Protein AF-0000000066289784 (afdb_homodimer)

Foldseek 3Di:
DFKKKWKKKWKDKDAQADDFVRRVVVRCVVLCVLCVVLVNNQKDKDWDWDADPPPGDIDTQKDDDPRMMITIMMIIDMDGDAPDQVRSNVVVCVSSCVSVVPIDMDTDDMGTD/DFKKKWKKKWKDKDAQADDFVRRVVVRCVVLCVLCVVLVNNQKDKDWDWDADPPPGDIDTQKDDDPRMMITIMMIIDMDGDAPDQVRSNVVVCVSSCVSVPPIDMDTDDMGTD

Organism: Methanococcus maripaludis (strain C6 / ATCC BAA-1332) (NCBI:txid444158)

pLDDT: mean 98.26, std 1.35, range [87.12, 99.0]

Solvent-accessible surface area (backbone atoms only — not comparable to full-atom values): 11928 Å² total; per-residue (Å²): 106,44,33,30,42,35,32,31,32,32,31,41,78,37,70,81,33,87,46,66,69,51,32,51,51,52,46,52,53,53,50,48,52,34,27,43,78,59,72,41,72,77,48,44,80,41,77,29,69,36,63,41,91,84,80,63,49,77,40,71,28,59,50,73,30,51,37,30,24,43,34,26,31,32,40,32,42,77,37,72,69,21,78,39,73,68,49,36,49,50,55,50,50,51,58,52,40,65,38,48,66,88,44,42,70,29,84,72,47,75,41,82,100,106,43,33,31,41,37,32,33,32,32,33,42,78,37,69,82,33,87,47,64,69,52,34,52,51,51,46,52,52,53,51,50,50,34,26,42,78,58,71,39,72,77,48,45,80,43,79,29,68,38,64,40,90,83,81,63,50,76,41,73,28,59,50,73,29,50,36,29,26,41,35,27,31,32,40,33,43,78,37,73,69,21,80,39,73,68,50,34,47,50,52,50,50,51,58,51,45,68,34,41,66,94,44,43,70,29,84,72,47,74,41,83,99

Structure (mmCIF, N/CA/C/O backbone):
data_AF-0000000066289784-model_v1
#
loop_
_entity.id
_entity.type
_entity.pdbx_description
1 polymer 'UPF0212 protein MmarC6_1165'
#
loop_
_atom_site.group_PDB
_atom_site.id
_atom_site.type_symbol
_atom_site.label_atom_id
_atom_site.label_alt_id
_atom_site.label_comp_id
_atom_site.label_asym_id
_atom_site.label_entity_id
_atom_site.label_seq_id
_atom_site.pdbx_PDB_ins_code
_atom_site.Cartn_x
_atom_site.Cartn_y
_atom_site.Cartn_z
_atom_site.occupancy
_atom_site.B_iso_or_equiv
_atom_site.auth_seq_id
_atom_site.auth_comp_id
_atom_site.auth_asym_id
_atom_site.auth_atom_id
_atom_site.pdbx_PDB_model_num
ATOM 1 N N . MET A 1 1 ? -4.164 35.594 15.172 1 91.88 1 MET A N 1
ATOM 2 C CA . MET A 1 1 ? -3.281 34.969 14.211 1 91.88 1 MET A CA 1
ATOM 3 C C . MET A 1 1 ? -2.078 34.312 14.906 1 91.88 1 MET A C 1
ATOM 5 O O . MET A 1 1 ? -1.542 34.906 15.859 1 91.88 1 MET A O 1
ATOM 9 N N . GLY A 1 2 ? -1.883 32.969 14.664 1 96.38 2 GLY A N 1
ATOM 10 C CA . GLY A 1 2 ? -0.774 32.281 15.312 1 96.38 2 GLY A CA 1
ATOM 11 C C . GLY A 1 2 ? 0.074 31.484 14.344 1 96.38 2 GLY A C 1
ATOM 12 O O . GLY A 1 2 ? -0.186 31.484 13.133 1 96.38 2 GLY A O 1
ATOM 13 N N . ASN A 1 3 ? 1.279 31.016 14.867 1 98.5 3 ASN A N 1
ATOM 14 C CA . ASN A 1 3 ? 2.18 30.125 14.133 1 98.5 3 ASN A CA 1
ATOM 15 C C . ASN A 1 3 ? 2.006 28.672 14.555 1 98.5 3 ASN A C 1
ATOM 17 O O . ASN A 1 3 ? 1.811 28.391 15.742 1 98.5 3 ASN A O 1
ATOM 21 N N . TYR A 1 4 ? 2.072 27.859 13.586 1 98.81 4 TYR A N 1
ATOM 22 C CA . TYR A 1 4 ? 1.797 26.453 13.852 1 98.81 4 TYR A CA 1
ATOM 23 C C . TYR A 1 4 ? 2.814 25.547 13.148 1 98.81 4 TYR A C 1
ATOM 25 O O . TYR A 1 4 ? 3.391 25.938 12.133 1 98.81 4 TYR A O 1
ATOM 33 N N . HIS A 1 5 ? 3.141 24.438 13.766 1 98.88 5 HIS A N 1
ATOM 34 C CA . HIS A 1 5 ? 3.787 23.297 13.109 1 98.88 5 HIS A CA 1
ATOM 35 C C . HIS A 1 5 ? 2.766 22.25 12.688 1 98.88 5 HIS A C 1
ATOM 37 O O . HIS A 1 5 ? 2.016 21.75 13.523 1 98.88 5 HIS A O 1
ATOM 43 N N . VAL A 1 6 ? 2.719 22.031 11.336 1 98.88 6 VAL A N 1
ATOM 44 C CA . VAL A 1 6 ? 1.714 21.109 10.797 1 98.88 6 VAL A CA 1
ATOM 45 C C . VAL A 1 6 ? 2.395 19.875 10.219 1 98.88 6 VAL A C 1
ATOM 47 O O . VAL A 1 6 ? 3.402 19.984 9.516 1 98.88 6 VAL A O 1
ATOM 50 N N . THR A 1 7 ? 1.896 18.719 10.594 1 98.94 7 THR A N 1
ATOM 51 C CA . THR A 1 7 ? 2.354 17.453 10.023 1 98.94 7 THR A CA 1
ATOM 52 C C . THR A 1 7 ? 1.221 16.766 9.281 1 98.94 7 THR A C 1
ATOM 54 O O . THR A 1 7 ? 0.125 16.594 9.82 1 98.94 7 THR A O 1
ATOM 57 N N . LEU A 1 8 ? 1.454 16.438 7.969 1 98.88 8 LEU A N 1
ATOM 58 C CA . LEU A 1 8 ? 0.556 15.656 7.125 1 98.88 8 LEU A CA 1
ATOM 59 C C . LEU A 1 8 ? 1.172 14.305 6.785 1 98.88 8 LEU A C 1
ATOM 61 O O . LEU A 1 8 ? 2.393 14.141 6.844 1 98.88 8 LEU A O 1
ATOM 65 N N . GLN A 1 9 ? 0.349 13.375 6.539 1 98.94 9 GLN A N 1
ATOM 66 C CA . GLN A 1 9 ? 0.807 12.094 6.016 1 98.94 9 GLN A CA 1
ATOM 67 C C . GLN A 1 9 ? 0.377 11.906 4.562 1 98.94 9 GLN A C 1
ATOM 69 O O . GLN A 1 9 ? -0.769 12.188 4.207 1 98.94 9 GLN A O 1
ATOM 74 N N . ALA A 1 10 ? 1.328 11.484 3.742 1 98.88 10 ALA A N 1
ATOM 75 C CA . ALA A 1 10 ? 1.082 11.156 2.34 1 98.88 10 ALA A CA 1
ATOM 76 C C . ALA A 1 10 ? 1.215 9.656 2.092 1 98.88 10 ALA A C 1
ATOM 78 O O . ALA A 1 10 ? 2.023 8.984 2.736 1 98.88 10 ALA A O 1
ATOM 79 N N . SER A 1 11 ? 0.461 9.164 1.216 1 98.88 11 SER A N 1
ATOM 80 C CA . SER A 1 11 ? 0.604 7.789 0.748 1 98.88 11 SER A CA 1
ATOM 81 C C . SER A 1 11 ? 1.267 7.738 -0.625 1 98.88 11 SER A C 1
ATOM 83 O O . SER A 1 11 ? 0.664 8.133 -1.626 1 98.88 11 SER A O 1
ATOM 85 N N . TYR A 1 12 ? 2.457 7.254 -0.738 1 98.88 12 TYR A N 1
ATOM 86 C CA . TYR A 1 12 ? 3.166 7.152 -2.01 1 98.88 12 TYR A CA 1
ATOM 87 C C . TYR A 1 12 ? 3.209 5.707 -2.498 1 98.88 12 TYR A C 1
ATOM 89 O O . TYR A 1 12 ? 3.592 4.805 -1.751 1 98.88 12 TYR A O 1
ATOM 97 N N . ILE A 1 13 ? 2.766 5.461 -3.727 1 98.88 1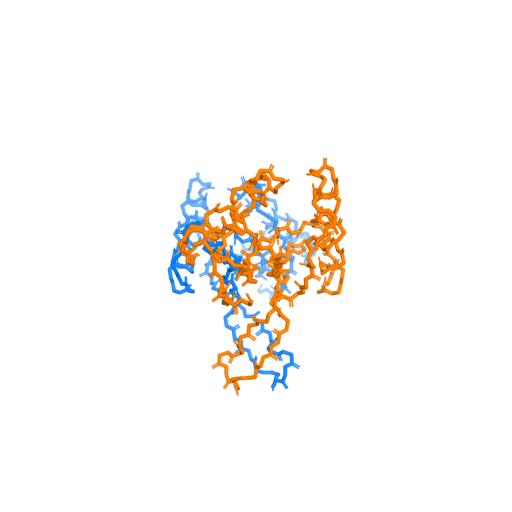3 ILE A N 1
ATOM 98 C CA . ILE A 1 13 ? 2.844 4.145 -4.352 1 98.88 13 ILE A CA 1
ATOM 99 C C . ILE A 1 13 ? 4.113 4.047 -5.191 1 98.88 13 ILE A C 1
ATOM 101 O O . ILE A 1 13 ? 4.293 4.809 -6.148 1 98.88 13 ILE A O 1
ATOM 1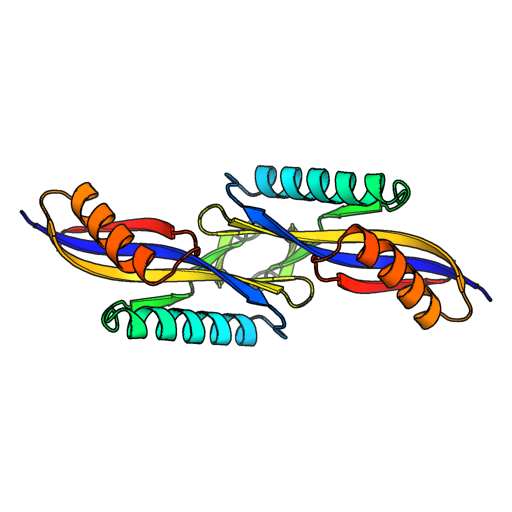05 N N . ALA A 1 14 ? 4.98 3.205 -4.797 1 98.75 14 ALA A N 1
ATOM 106 C CA . ALA A 1 14 ? 6.199 2.943 -5.555 1 98.75 14 ALA A CA 1
ATOM 107 C C . ALA A 1 14 ? 6.09 1.638 -6.336 1 98.75 14 ALA A C 1
ATOM 109 O O . ALA A 1 14 ? 5.812 0.583 -5.758 1 98.75 14 ALA A O 1
ATOM 110 N N . LYS A 1 15 ? 6.371 1.666 -7.648 1 98.31 15 LYS A N 1
ATOM 111 C CA . LYS A 1 15 ? 6.316 0.479 -8.5 1 98.31 15 LYS A CA 1
ATOM 112 C C . LYS A 1 15 ? 7.715 -0.027 -8.828 1 98.31 15 LYS A C 1
ATOM 114 O O . LYS A 1 15 ? 8.68 0.74 -8.805 1 98.31 15 LYS A O 1
ATOM 119 N N . ASN A 1 16 ? 7.738 -1.228 -9.102 1 98 16 ASN A N 1
ATOM 120 C CA . ASN A 1 16 ? 8.953 -1.901 -9.539 1 98 16 ASN A CA 1
ATOM 121 C C . ASN A 1 16 ? 10.078 -1.756 -8.516 1 98 16 ASN A C 1
ATOM 123 O O . ASN A 1 16 ? 11.219 -1.44 -8.875 1 98 16 ASN A O 1
ATOM 127 N N . VAL A 1 17 ? 9.75 -1.939 -7.316 1 98.81 17 VAL A N 1
ATOM 128 C CA . VAL A 1 17 ? 10.758 -1.863 -6.262 1 98.81 17 VAL A CA 1
ATOM 129 C C . VAL A 1 17 ? 11.164 -3.271 -5.828 1 98.81 17 VAL A C 1
ATOM 131 O O . VAL A 1 17 ? 10.375 -4.215 -5.953 1 98.81 17 VAL A O 1
ATOM 134 N N . GLU A 1 18 ? 12.273 -3.393 -5.254 1 97.69 18 GLU A N 1
ATOM 135 C CA . GLU A 1 18 ? 12.82 -4.703 -4.91 1 97.69 18 GLU A CA 1
ATOM 136 C C . GLU A 1 18 ? 12.469 -5.086 -3.475 1 97.69 18 GLU A C 1
ATOM 138 O O . GLU A 1 18 ? 12.195 -6.254 -3.189 1 97.69 18 GLU A O 1
ATOM 143 N N . ASP A 1 19 ? 12.578 -4.105 -2.525 1 98.12 19 ASP A N 1
ATOM 144 C CA . ASP A 1 19 ? 12.336 -4.344 -1.107 1 98.12 19 ASP A CA 1
ATOM 145 C C . ASP A 1 19 ? 11.953 -3.051 -0.392 1 98.12 19 ASP A C 1
ATOM 147 O O . ASP A 1 19 ? 11.789 -2.008 -1.028 1 98.12 19 ASP A O 1
ATOM 151 N N . VAL A 1 20 ? 11.852 -3.15 0.852 1 98.56 20 VAL A N 1
ATOM 152 C CA . VAL A 1 20 ? 11.375 -2.047 1.679 1 98.56 20 VAL A CA 1
ATOM 153 C C . VAL A 1 20 ? 12.336 -0.869 1.574 1 98.56 20 VAL A C 1
ATOM 155 O O . VAL A 1 20 ? 11.914 0.278 1.418 1 98.56 20 VAL A O 1
ATOM 158 N N . GLU A 1 21 ? 13.625 -1.108 1.732 1 98.5 21 GLU A N 1
ATOM 159 C CA . GLU A 1 21 ? 14.625 -0.045 1.672 1 98.5 21 GLU A CA 1
ATOM 160 C C . GLU A 1 21 ? 14.578 0.683 0.332 1 98.5 21 GLU A C 1
ATOM 162 O O . GLU A 1 21 ? 14.625 1.913 0.285 1 98.5 21 GLU A O 1
ATOM 167 N N . ASP A 1 22 ? 14.484 -0.137 -0.74 1 98.88 22 ASP A N 1
ATOM 168 C CA . ASP A 1 22 ? 14.352 0.426 -2.08 1 98.88 22 ASP A CA 1
ATOM 169 C C . ASP A 1 22 ? 13.102 1.285 -2.193 1 98.88 22 ASP A C 1
ATOM 171 O O . ASP A 1 22 ? 13.148 2.406 -2.701 1 98.88 22 ASP A O 1
ATOM 175 N N . ALA A 1 23 ? 11.984 0.822 -1.714 1 98.94 23 ALA A N 1
ATOM 176 C CA . ALA A 1 23 ? 10.703 1.521 -1.767 1 98.94 23 ALA A CA 1
ATOM 177 C C . ALA A 1 23 ? 10.773 2.852 -1.021 1 98.94 23 ALA A C 1
ATOM 179 O O . ALA A 1 23 ? 10.312 3.877 -1.525 1 98.94 23 ALA A O 1
ATOM 180 N N . ILE A 1 24 ? 11.391 2.824 0.154 1 98.94 24 ILE A N 1
ATOM 181 C CA . ILE A 1 24 ? 11.523 4.031 0.962 1 98.94 24 ILE A CA 1
ATOM 182 C C . ILE A 1 24 ? 12.406 5.047 0.235 1 98.94 24 ILE A C 1
ATOM 184 O O . ILE A 1 24 ? 12.07 6.23 0.165 1 98.94 24 ILE A O 1
ATOM 188 N N . GLY A 1 25 ? 13.508 4.559 -0.299 1 98.88 25 GLY A N 1
ATOM 189 C CA . GLY A 1 25 ? 14.391 5.434 -1.061 1 98.88 25 GLY A CA 1
ATOM 190 C C . GLY A 1 25 ? 13.688 6.109 -2.227 1 98.88 25 GLY A C 1
ATOM 191 O O . GLY A 1 25 ? 13.828 7.316 -2.422 1 98.88 25 GLY A O 1
ATOM 192 N N . VAL A 1 26 ? 12.938 5.344 -2.971 1 98.94 26 VAL A N 1
ATOM 193 C CA . VAL A 1 26 ? 12.211 5.855 -4.129 1 98.94 26 VAL A CA 1
ATOM 194 C C . VAL A 1 26 ? 11.18 6.887 -3.68 1 98.94 26 VAL A C 1
ATOM 196 O O . VAL A 1 26 ? 11.07 7.961 -4.273 1 98.94 26 VAL A O 1
ATOM 199 N N . ALA A 1 27 ? 10.461 6.57 -2.617 1 98.88 27 ALA A N 1
ATOM 200 C CA . ALA A 1 27 ? 9.406 7.457 -2.131 1 98.88 27 ALA A CA 1
ATOM 201 C C . ALA A 1 27 ? 9.977 8.805 -1.699 1 98.88 27 ALA A C 1
ATOM 203 O O . ALA A 1 27 ? 9.484 9.859 -2.119 1 98.88 27 ALA A O 1
ATOM 204 N N . ILE A 1 28 ? 11.023 8.758 -0.931 1 98.88 28 ILE A N 1
ATOM 205 C CA . ILE A 1 28 ? 11.633 9.977 -0.42 1 98.88 28 ILE A CA 1
ATOM 206 C C . ILE A 1 28 ? 12.18 10.805 -1.579 1 98.88 28 ILE A C 1
ATOM 208 O O . ILE A 1 28 ? 11.977 12.023 -1.639 1 98.88 28 ILE A O 1
ATOM 212 N N . SER A 1 29 ? 12.852 10.125 -2.449 1 98.81 29 SER A N 1
ATOM 213 C CA . SER A 1 29 ? 13.453 10.812 -3.588 1 98.81 29 SER A CA 1
ATOM 214 C C . SER A 1 29 ? 12.383 11.477 -4.453 1 98.81 29 SER A C 1
ATOM 216 O O . SER A 1 29 ? 12.523 12.648 -4.816 1 98.81 29 SER A O 1
ATOM 218 N N . GLN A 1 30 ? 11.312 10.789 -4.793 1 98.75 30 GLN A N 1
ATOM 219 C CA . GLN A 1 30 ? 10.273 11.297 -5.684 1 98.75 30 GLN A CA 1
ATOM 220 C C . GLN A 1 30 ? 9.469 12.406 -5.008 1 98.75 30 GLN A C 1
ATOM 222 O O . GLN A 1 30 ? 9.172 13.43 -5.625 1 98.75 30 GLN A O 1
ATOM 227 N N . ILE A 1 31 ? 9.133 12.219 -3.744 1 98.88 31 ILE A N 1
ATOM 228 C CA . ILE A 1 31 ? 8.414 13.242 -3.002 1 98.88 31 ILE A CA 1
ATOM 229 C C . ILE A 1 31 ? 9.266 14.5 -2.898 1 98.88 31 ILE A C 1
ATOM 231 O O . ILE A 1 31 ? 8.773 15.617 -3.1 1 98.88 31 ILE A O 1
ATOM 235 N N . GLY A 1 32 ? 10.508 14.289 -2.508 1 98.69 32 GLY A N 1
ATOM 236 C CA . GLY A 1 32 ? 11.43 15.414 -2.438 1 98.69 32 GLY A CA 1
ATOM 237 C C . GLY A 1 32 ? 11.516 16.203 -3.732 1 98.69 32 GLY A C 1
ATOM 238 O O . GLY A 1 32 ? 11.5 17.438 -3.721 1 98.69 32 GLY A O 1
ATOM 239 N N . LYS A 1 33 ? 11.641 15.523 -4.836 1 98.56 33 LYS A N 1
ATOM 240 C CA . LYS A 1 33 ? 11.695 16.156 -6.152 1 98.56 33 LYS A CA 1
ATOM 241 C C . LYS A 1 33 ? 10.445 16.984 -6.418 1 98.56 33 LYS A C 1
ATOM 243 O O . LYS A 1 33 ? 10.539 18.109 -6.902 1 98.56 33 LYS A O 1
ATOM 248 N N . LEU A 1 34 ? 9.281 16.453 -6.141 1 98.5 34 LEU A N 1
ATOM 249 C CA . LEU A 1 34 ? 8.016 17.125 -6.375 1 98.5 34 LEU A CA 1
ATOM 250 C C . LEU A 1 34 ? 7.902 18.375 -5.508 1 98.5 34 LEU A C 1
ATOM 252 O O . LEU A 1 34 ? 7.469 19.438 -5.984 1 98.5 34 LEU A O 1
ATOM 256 N N . LEU A 1 35 ? 8.32 18.203 -4.246 1 98.75 35 LEU A N 1
ATOM 257 C CA . LEU A 1 35 ? 8.273 19.359 -3.348 1 98.75 35 LEU A CA 1
ATOM 258 C C . LEU A 1 35 ? 9.234 20.453 -3.811 1 98.75 35 LEU A C 1
ATOM 260 O O . LEU A 1 35 ? 8.891 21.625 -3.801 1 98.75 35 LEU A O 1
ATOM 264 N N . ASN A 1 36 ? 10.359 20.047 -4.23 1 98.38 36 ASN A N 1
ATOM 265 C CA . ASN A 1 36 ? 11.352 21 -4.723 1 98.38 36 ASN A CA 1
ATOM 266 C C . ASN A 1 36 ? 10.852 21.75 -5.957 1 98.38 36 ASN A C 1
ATOM 268 O O . ASN A 1 36 ? 11.023 22.969 -6.066 1 98.38 36 ASN A O 1
ATOM 272 N N . LYS A 1 37 ? 10.297 21.125 -6.914 1 97.94 37 LYS A N 1
ATOM 273 C CA . LYS A 1 37 ? 9.727 21.75 -8.109 1 97.94 37 LYS A CA 1
ATOM 274 C C . LYS A 1 37 ? 8.664 22.781 -7.746 1 97.94 37 LYS A C 1
ATOM 276 O O . LYS A 1 37 ? 8.484 23.766 -8.461 1 97.94 37 LYS A O 1
ATOM 281 N N . GLY A 1 38 ? 8.023 22.469 -6.582 1 97.81 38 GLY A N 1
ATOM 282 C CA . GLY A 1 38 ? 6.992 23.391 -6.121 1 97.81 38 GLY A CA 1
ATOM 283 C C . GLY A 1 38 ? 7.516 24.453 -5.172 1 97.81 38 GLY A C 1
ATOM 284 O O . GLY A 1 38 ? 6.738 25.109 -4.48 1 97.81 38 GLY A O 1
ATOM 285 N N . SER A 1 39 ? 8.812 24.516 -5.008 1 97.75 39 SER A N 1
ATOM 286 C CA . SER A 1 39 ? 9.484 25.469 -4.145 1 97.75 39 SER A CA 1
ATOM 287 C C . SER A 1 39 ? 9.133 25.25 -2.68 1 97.75 39 SER A C 1
ATOM 289 O O . SER A 1 39 ? 8.961 26.203 -1.922 1 97.75 39 SER A O 1
ATOM 291 N N . LEU A 1 40 ? 8.984 24.016 -2.309 1 98.5 40 LEU A N 1
ATOM 292 C CA . LEU A 1 40 ? 8.664 23.609 -0.943 1 98.5 40 LEU A CA 1
ATOM 293 C C . LEU A 1 40 ? 9.812 22.812 -0.335 1 98.5 40 LEU A C 1
ATOM 295 O O . LEU A 1 40 ? 9.578 21.781 0.31 1 98.5 40 LEU A O 1
ATOM 299 N N . ASP A 1 41 ? 11.008 23.234 -0.588 1 97 41 ASP A N 1
ATOM 300 C CA . ASP A 1 41 ? 12.203 22.531 -0.123 1 97 41 ASP A CA 1
ATOM 301 C C . ASP A 1 41 ? 12.328 22.609 1.396 1 97 41 ASP A C 1
ATOM 303 O O . ASP A 1 41 ? 13.109 21.875 1.998 1 97 41 ASP A O 1
ATOM 307 N N . TYR A 1 42 ? 11.477 23.406 2.018 1 98.31 42 TYR A N 1
ATOM 308 C CA . TYR A 1 42 ? 11.531 23.594 3.463 1 98.31 42 TYR A CA 1
ATOM 309 C C . TYR A 1 42 ? 10.664 22.562 4.18 1 98.31 42 TYR A C 1
ATOM 311 O O . TYR A 1 42 ? 10.695 22.469 5.406 1 98.31 42 TYR A O 1
ATOM 319 N N . VAL A 1 43 ? 9.891 21.844 3.506 1 98.88 43 VAL A N 1
ATOM 320 C CA . VAL A 1 43 ? 9.07 20.797 4.102 1 98.88 43 VAL A CA 1
ATOM 321 C C . VAL A 1 43 ? 9.945 19.625 4.531 1 98.88 43 VAL A C 1
ATOM 323 O O . VAL A 1 43 ? 10.758 19.125 3.746 1 98.88 43 VAL A O 1
ATOM 326 N N . ASP A 1 44 ? 9.828 19.203 5.773 1 98.81 44 ASP A N 1
ATOM 327 C CA . ASP A 1 44 ? 10.555 18.031 6.27 1 98.81 44 ASP A CA 1
ATOM 328 C C . ASP A 1 44 ? 9.891 16.734 5.809 1 98.81 44 ASP A C 1
ATOM 330 O O . ASP A 1 44 ? 8.656 16.625 5.828 1 98.81 44 ASP A O 1
ATOM 334 N N . ILE A 1 45 ? 10.711 15.82 5.41 1 98.94 45 ILE A N 1
ATOM 335 C CA . ILE A 1 45 ? 10.227 14.539 4.895 1 98.94 45 ILE A CA 1
ATOM 336 C C . ILE A 1 45 ? 10.719 13.406 5.793 1 98.94 45 ILE A C 1
ATOM 338 O O . ILE A 1 45 ? 11.922 13.25 6.008 1 98.94 45 ILE A O 1
ATOM 342 N N . ASP A 1 46 ? 9.828 12.641 6.309 1 98.81 46 ASP A N 1
ATOM 343 C CA . ASP A 1 46 ? 10.172 11.469 7.109 1 98.81 46 ASP A CA 1
ATOM 344 C C . ASP A 1 46 ? 9.297 10.273 6.742 1 98.81 46 ASP A C 1
ATOM 346 O O . ASP A 1 46 ? 8.203 10.445 6.199 1 98.81 46 ASP A O 1
ATOM 350 N N . VAL A 1 47 ? 9.797 9.125 7.016 1 98.88 47 VAL A N 1
ATOM 351 C CA . VAL A 1 47 ? 8.977 7.934 6.879 1 98.88 47 VAL A CA 1
ATOM 352 C C . VAL A 1 47 ? 8.078 7.777 8.109 1 98.88 47 VAL A C 1
ATOM 354 O O . VAL A 1 47 ? 8.547 7.895 9.242 1 98.88 47 VAL A O 1
ATOM 357 N N . GLY A 1 48 ? 6.762 7.598 7.844 1 98.81 48 GLY A N 1
ATOM 358 C CA . GLY A 1 48 ? 5.852 7.375 8.961 1 98.81 48 GLY A CA 1
ATOM 359 C C . GLY A 1 48 ? 6.031 6.02 9.617 1 98.81 48 GLY A C 1
ATOM 360 O O . GLY A 1 48 ? 6.785 5.18 9.117 1 98.81 48 GLY A O 1
ATOM 361 N N . LEU A 1 49 ? 5.324 5.887 10.68 1 98.62 49 LEU A N 1
ATOM 362 C CA . LEU A 1 49 ? 5.289 4.617 11.391 1 98.62 49 LEU A CA 1
ATOM 363 C C . LEU A 1 49 ? 3.873 4.051 11.43 1 98.62 49 LEU A C 1
ATOM 365 O O . LEU A 1 49 ? 2.9 4.789 11.25 1 98.62 49 LEU A O 1
ATOM 369 N N . THR A 1 50 ? 3.781 2.824 11.5 1 98.12 50 THR A N 1
ATOM 370 C CA . THR A 1 50 ? 2.545 2.111 11.805 1 98.12 50 THR A CA 1
ATOM 371 C C . THR A 1 50 ? 2.764 1.093 12.922 1 98.12 50 THR A C 1
ATOM 373 O O . THR A 1 50 ? 3.902 0.83 13.312 1 98.12 50 THR A O 1
ATOM 376 N N . ILE A 1 51 ? 1.675 0.655 13.43 1 98.12 51 ILE A N 1
ATOM 377 C CA . ILE A 1 51 ? 1.769 -0.24 14.578 1 98.12 51 ILE A CA 1
ATOM 378 C C . ILE A 1 51 ? 1.462 -1.671 14.148 1 98.12 51 ILE A C 1
ATOM 380 O O . ILE A 1 51 ? 0.495 -1.912 13.422 1 98.12 51 ILE A O 1
ATOM 384 N N . CYS A 1 52 ? 2.271 -2.602 14.547 1 98.5 52 CYS A N 1
ATOM 385 C CA . CYS A 1 52 ? 1.968 -4.012 14.32 1 98.5 52 CYS A CA 1
ATOM 386 C C . CYS A 1 52 ? 0.719 -4.43 15.086 1 98.5 52 CYS A C 1
ATOM 388 O O . CYS A 1 52 ? 0.648 -4.254 16.312 1 98.5 52 CYS A O 1
ATOM 390 N N . PRO A 1 53 ? -0.159 -5.051 14.445 1 97.12 53 PRO A N 1
ATOM 391 C CA . PRO A 1 53 ? -1.392 -5.414 15.148 1 97.12 53 PRO A CA 1
ATOM 392 C C . PRO A 1 53 ? -1.197 -6.578 16.125 1 97.12 53 PRO A C 1
ATOM 394 O O . PRO A 1 53 ? -2.076 -6.855 16.938 1 97.12 53 PRO A O 1
ATOM 397 N N . LYS A 1 54 ? -0.062 -7.266 16.047 1 97.62 54 LYS A N 1
ATOM 398 C CA . LYS A 1 54 ? 0.195 -8.414 16.906 1 97.62 54 LYS A CA 1
ATOM 399 C C . LYS A 1 54 ? 0.94 -8.008 18.172 1 97.62 54 LYS A C 1
ATOM 401 O O . LYS A 1 54 ? 0.541 -8.367 19.281 1 97.62 54 LYS A O 1
ATOM 406 N N . CYS A 1 55 ? 1.958 -7.227 18.062 1 98.31 55 CYS A N 1
ATOM 407 C CA . CYS A 1 55 ? 2.814 -6.973 19.219 1 98.31 55 CYS A CA 1
ATOM 408 C C . CYS A 1 55 ? 2.67 -5.535 19.688 1 98.31 55 CYS A C 1
ATOM 410 O O . CYS A 1 55 ? 3.152 -5.18 20.766 1 98.31 55 CYS A O 1
ATOM 412 N N . GLY A 1 56 ? 2.074 -4.676 18.844 1 98.19 56 GLY A N 1
ATOM 413 C CA . GLY A 1 56 ? 1.814 -3.305 19.25 1 98.19 56 GLY A CA 1
ATOM 414 C C . GLY A 1 56 ? 3.008 -2.389 19.062 1 98.19 56 GLY A C 1
ATOM 415 O O . GLY A 1 56 ? 2.967 -1.22 19.453 1 98.19 56 GLY A O 1
ATOM 416 N N . GLU A 1 57 ? 4.117 -2.807 18.531 1 98.5 57 GLU A N 1
ATOM 417 C CA . GLU A 1 57 ? 5.32 -2.002 18.344 1 98.5 57 GLU A CA 1
ATOM 418 C C . GLU A 1 57 ? 5.266 -1.209 17.047 1 98.5 57 GLU A C 1
ATOM 420 O O . GLU A 1 57 ? 4.688 -1.669 16.047 1 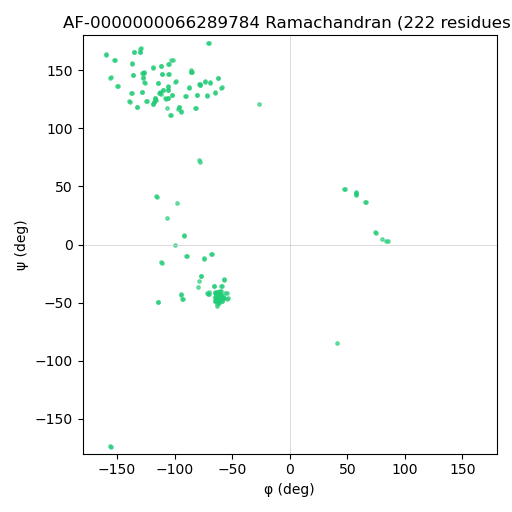98.5 57 GLU A O 1
ATOM 425 N N . PRO A 1 58 ? 5.844 -0.084 17 1 98.56 58 PRO A N 1
ATOM 426 C CA . PRO A 1 58 ? 5.918 0.705 15.766 1 98.56 58 PRO A CA 1
ATOM 427 C C . PRO A 1 58 ? 6.91 0.128 14.758 1 98.56 58 PRO A C 1
ATOM 429 O O . PRO A 1 58 ? 7.988 -0.334 15.141 1 98.56 58 PRO A O 1
ATOM 432 N N . ILE A 1 59 ? 6.582 0.155 13.562 1 98.25 59 ILE A N 1
ATOM 433 C CA . ILE A 1 59 ? 7.438 -0.238 12.453 1 98.25 59 ILE A CA 1
ATOM 434 C C . ILE A 1 59 ? 7.328 0.79 11.328 1 98.25 59 ILE A C 1
ATOM 436 O O . ILE A 1 59 ? 6.414 1.618 11.32 1 98.25 59 ILE A O 1
ATOM 440 N N . ASP A 1 60 ? 8.242 0.738 10.391 1 98.69 60 ASP A N 1
ATOM 441 C CA . ASP A 1 60 ? 8.164 1.654 9.258 1 98.69 60 ASP A CA 1
ATOM 442 C C . ASP A 1 60 ? 6.852 1.478 8.5 1 98.69 60 ASP A C 1
ATOM 444 O O . ASP A 1 60 ? 6.402 0.351 8.281 1 98.69 60 ASP A O 1
ATOM 448 N N . CYS A 1 61 ? 6.23 2.559 8.156 1 98.88 61 CYS A N 1
ATOM 449 C CA . CYS A 1 61 ? 4.965 2.547 7.441 1 98.88 61 CYS A CA 1
ATOM 450 C C . CYS A 1 61 ? 5.18 2.268 5.957 1 98.88 61 CYS A C 1
ATOM 452 O O . CYS A 1 61 ? 5.133 3.186 5.137 1 98.88 61 CYS A O 1
ATOM 454 N N . VAL A 1 62 ? 5.5 1.081 5.641 1 98.94 62 VAL A N 1
ATOM 455 C CA . VAL A 1 62 ? 5.805 0.649 4.281 1 98.94 62 VAL A CA 1
ATOM 456 C C . VAL A 1 62 ? 5.434 -0.823 4.109 1 98.94 62 VAL A C 1
ATOM 458 O O . VAL A 1 62 ? 5.645 -1.631 5.016 1 98.94 62 VAL A O 1
ATOM 461 N N . LEU A 1 63 ? 4.824 -1.159 3.045 1 98.88 63 LEU A N 1
ATOM 462 C CA . LEU A 1 63 ? 4.547 -2.543 2.676 1 98.88 63 LEU A CA 1
ATOM 463 C C . LEU A 1 63 ? 4.812 -2.773 1.191 1 98.88 63 LEU A C 1
ATOM 465 O O . LEU A 1 63 ? 4.434 -1.953 0.354 1 98.88 63 LEU A O 1
ATOM 469 N N . VAL A 1 64 ? 5.547 -3.801 0.895 1 98.88 64 VAL A N 1
ATOM 470 C CA . VAL A 1 64 ? 5.84 -4.184 -0.483 1 98.88 64 VAL A CA 1
ATOM 471 C C . VAL A 1 64 ? 5.078 -5.457 -0.839 1 98.88 64 VAL A C 1
ATOM 473 O O . VAL A 1 64 ? 5.156 -6.457 -0.12 1 98.88 64 VAL A O 1
ATOM 476 N N . VAL A 1 65 ? 4.352 -5.402 -1.869 1 98.62 65 VAL A N 1
ATOM 477 C CA . VAL A 1 65 ? 3.574 -6.52 -2.395 1 98.62 65 VAL A CA 1
ATOM 478 C C . VAL A 1 65 ? 3.795 -6.641 -3.902 1 98.62 65 VAL A C 1
ATOM 480 O O . VAL A 1 65 ? 3.434 -5.734 -4.66 1 98.62 65 VAL A O 1
ATOM 483 N N . ALA A 1 66 ? 4.352 -7.777 -4.398 1 98.19 66 ALA A N 1
ATOM 484 C CA . ALA A 1 66 ? 4.551 -8.039 -5.824 1 98.19 66 ALA A CA 1
ATOM 485 C C . ALA A 1 66 ? 5.191 -6.84 -6.516 1 98.19 66 ALA A C 1
ATOM 487 O O . ALA A 1 66 ? 4.664 -6.336 -7.512 1 98.19 66 ALA A O 1
ATOM 488 N N . LYS A 1 67 ? 6.227 -6.289 -5.965 1 97.88 67 LYS A N 1
ATOM 489 C CA . LYS A 1 67 ? 7.113 -5.262 -6.496 1 97.88 67 LYS A CA 1
ATOM 490 C C . LYS A 1 67 ? 6.441 -3.891 -6.484 1 97.88 67 LYS A C 1
ATOM 492 O O . LYS A 1 67 ? 6.895 -2.963 -7.156 1 97.88 67 LYS A O 1
ATOM 497 N N . THR A 1 68 ? 5.332 -3.801 -5.836 1 98.88 68 THR A N 1
ATOM 498 C CA . THR A 1 68 ? 4.664 -2.529 -5.578 1 98.88 68 THR A CA 1
ATOM 499 C C . THR A 1 68 ? 4.645 -2.223 -4.082 1 98.88 68 THR A C 1
ATOM 501 O O . THR A 1 68 ? 4.43 -3.119 -3.262 1 98.88 68 THR A O 1
ATOM 504 N N . ALA A 1 69 ? 4.883 -0.999 -3.789 1 98.94 69 ALA A N 1
ATOM 505 C CA . ALA A 1 69 ? 4.906 -0.624 -2.377 1 98.94 69 ALA A CA 1
ATOM 506 C C . ALA A 1 69 ? 3.99 0.566 -2.109 1 98.94 69 ALA A C 1
ATOM 508 O O . ALA A 1 69 ? 3.764 1.395 -2.996 1 98.94 69 ALA A O 1
ATOM 509 N N . ILE A 1 70 ? 3.418 0.583 -0.934 1 99 70 ILE A N 1
ATOM 510 C CA . ILE A 1 70 ? 2.914 1.839 -0.39 1 99 70 ILE A CA 1
ATOM 511 C C . ILE A 1 70 ? 3.84 2.33 0.72 1 99 70 ILE A C 1
ATOM 513 O O . ILE A 1 70 ? 4.32 1.537 1.534 1 99 70 ILE A O 1
ATOM 517 N N . VAL A 1 71 ? 4.141 3.525 0.732 1 98.94 71 VAL A N 1
ATOM 518 C CA . VAL A 1 71 ? 4.961 4.145 1.768 1 98.94 71 VAL A CA 1
ATOM 519 C C . VAL A 1 71 ? 4.207 5.32 2.387 1 98.94 71 VAL A C 1
ATOM 521 O O . VAL A 1 71 ? 3.727 6.203 1.671 1 98.94 71 VAL A O 1
ATOM 524 N N . GLY A 1 72 ? 4.047 5.25 3.697 1 98.94 72 GLY A N 1
ATOM 525 C CA . GLY A 1 72 ? 3.545 6.402 4.43 1 98.94 72 GLY A CA 1
ATOM 526 C C . GLY A 1 72 ? 4.617 7.426 4.738 1 98.94 72 GLY A C 1
ATOM 527 O O . GLY A 1 72 ? 5.543 7.152 5.508 1 98.94 72 GLY A O 1
ATOM 528 N N . ILE A 1 73 ? 4.438 8.617 4.188 1 98.94 73 ILE A N 1
ATOM 529 C CA . ILE A 1 73 ? 5.438 9.672 4.332 1 98.94 73 ILE A CA 1
ATOM 530 C C . ILE A 1 73 ? 4.879 10.797 5.191 1 98.94 73 ILE A C 1
ATOM 532 O O . ILE A 1 73 ? 3.754 11.25 4.977 1 98.94 73 ILE A O 1
ATOM 536 N N . LEU A 1 74 ? 5.645 11.188 6.168 1 98.94 74 LEU A N 1
ATOM 537 C CA . LEU A 1 74 ? 5.297 12.352 6.973 1 98.94 74 LEU A CA 1
ATOM 538 C C . LEU A 1 74 ? 5.906 13.625 6.379 1 98.94 74 LEU A C 1
ATOM 540 O O . LEU A 1 74 ? 7.105 13.664 6.098 1 98.94 74 LEU A O 1
ATOM 544 N N . LEU A 1 75 ? 5.004 14.594 6.191 1 98.94 75 LEU A N 1
ATOM 545 C CA . LEU A 1 75 ? 5.395 15.906 5.688 1 98.94 75 LEU A CA 1
ATOM 546 C C . LEU A 1 75 ? 5.07 17 6.699 1 98.94 75 LEU A C 1
ATOM 548 O O . LEU A 1 75 ? 3.91 17.172 7.078 1 98.94 75 LEU A O 1
ATOM 552 N N . SER A 1 76 ? 6.086 17.703 7.117 1 98.88 76 SER A N 1
ATOM 553 C CA . SER A 1 76 ? 5.848 18.719 8.148 1 98.88 76 SER A CA 1
ATOM 554 C C . SER A 1 76 ? 6.395 20.078 7.723 1 98.88 76 SER A C 1
ATOM 556 O O . SER A 1 76 ? 7.422 20.156 7.051 1 98.88 76 SER A O 1
ATOM 558 N N . MET A 1 77 ? 5.664 21.109 8.102 1 98.81 77 MET A N 1
ATOM 559 C CA . MET A 1 77 ? 6.09 22.469 7.801 1 98.81 77 MET A CA 1
ATOM 560 C C . MET A 1 77 ? 5.559 23.453 8.836 1 98.81 77 MET A C 1
ATOM 562 O O . MET A 1 77 ? 4.598 23.141 9.547 1 98.81 77 MET A O 1
ATOM 566 N N . LYS A 1 78 ? 6.184 24.594 8.945 1 98.56 78 LYS A N 1
ATOM 567 C CA . LYS A 1 78 ? 5.672 25.703 9.75 1 98.56 78 LYS A CA 1
ATOM 568 C C . LYS A 1 78 ? 4.715 26.578 8.938 1 98.56 78 LYS A C 1
ATOM 570 O O . LYS A 1 78 ? 4.957 26.844 7.758 1 98.56 78 LYS A O 1
ATOM 575 N N . VAL A 1 79 ? 3.66 26.906 9.5 1 98.5 79 VAL A N 1
ATOM 576 C CA . VAL A 1 79 ? 2.682 27.812 8.922 1 98.5 79 VAL A CA 1
ATOM 577 C C . VAL A 1 79 ? 2.57 29.062 9.789 1 98.5 79 VAL A C 1
ATOM 579 O O . VAL A 1 79 ? 2.24 28.984 10.977 1 98.5 79 VAL A O 1
ATOM 582 N N . PHE A 1 80 ? 2.738 30.203 9.172 1 98.12 80 PHE A N 1
ATOM 583 C CA . PHE A 1 80 ? 2.764 31.438 9.938 1 98.12 80 PHE A CA 1
ATOM 584 C C . PHE A 1 80 ? 1.46 32.219 9.758 1 98.12 80 PHE A C 1
ATOM 586 O O . PHE A 1 80 ? 0.844 32.156 8.695 1 98.12 80 PHE A O 1
ATOM 593 N N . ASN A 1 81 ? 1.042 32.906 10.766 1 97.38 81 ASN A N 1
ATOM 594 C CA . ASN A 1 81 ? -0.064 33.844 10.766 1 97.38 81 ASN A CA 1
ATOM 595 C C . ASN A 1 81 ? -1.364 33.188 10.312 1 97.38 81 ASN A C 1
ATOM 597 O O . ASN A 1 81 ? -2.057 33.719 9.438 1 97.38 81 ASN A O 1
ATOM 601 N N . ALA A 1 82 ? -1.567 32.031 10.805 1 98.38 82 ALA A N 1
ATOM 602 C CA . ALA A 1 82 ? -2.854 31.391 10.547 1 98.38 82 ALA A CA 1
ATOM 603 C C . ALA A 1 82 ? -3.9 31.828 11.562 1 98.38 82 ALA A C 1
ATOM 605 O O . ALA A 1 82 ? -3.588 32.031 12.742 1 98.38 82 ALA A O 1
ATOM 606 N N . GLU A 1 83 ? -5.043 31.859 11.227 1 98.12 83 GLU A N 1
ATOM 607 C CA . GLU A 1 83 ? -6.129 32.344 12.07 1 98.12 83 GLU A CA 1
ATOM 608 C C . GLU A 1 83 ? -6.52 31.312 13.117 1 98.12 83 GLU A C 1
ATOM 610 O O . GLU A 1 83 ? -7.09 31.656 14.156 1 98.12 83 GLU A O 1
ATOM 615 N N . SER A 1 84 ? -6.32 30.094 12.844 1 97.81 84 SER A N 1
ATOM 616 C CA . SER A 1 84 ? -6.668 28.953 13.688 1 97.81 84 SER A CA 1
ATOM 617 C C . SER A 1 84 ? -5.863 27.719 13.297 1 97.81 84 SER A C 1
ATOM 619 O O . SER A 1 84 ? -5.234 27.688 12.234 1 97.81 84 SER A O 1
ATOM 621 N N . PRO A 1 85 ? -5.84 26.719 14.188 1 98.12 85 PRO A N 1
ATOM 622 C CA . PRO A 1 85 ? -5.199 25.469 13.805 1 98.12 85 PRO A CA 1
ATOM 623 C C . PRO A 1 85 ? -5.785 24.875 12.523 1 98.12 85 PRO A C 1
ATOM 625 O O . PRO A 1 85 ? -5.047 24.344 11.688 1 98.12 85 PRO A O 1
ATOM 628 N N . GLU A 1 86 ? -7.109 24.922 12.398 1 98.31 86 GLU A N 1
ATOM 629 C CA . GLU A 1 86 ? -7.762 24.406 11.203 1 98.31 86 GLU A CA 1
ATOM 630 C C . GLU A 1 86 ? -7.301 25.156 9.953 1 98.31 86 GLU A C 1
ATOM 632 O O . GLU A 1 86 ? -7.082 24.547 8.906 1 98.31 86 GLU A O 1
ATOM 637 N N . HIS A 1 87 ? -7.254 26.406 10.156 1 98.62 87 HIS A N 1
ATOM 638 C CA . HIS A 1 87 ? -6.77 27.219 9.055 1 98.62 87 HIS A CA 1
ATOM 639 C C . HIS A 1 87 ? -5.344 26.844 8.672 1 98.62 87 HIS A C 1
ATOM 641 O O . HIS A 1 87 ? -5.016 26.75 7.484 1 98.62 87 HIS A O 1
ATOM 647 N N . ALA A 1 88 ? -4.453 26.609 9.633 1 98.75 88 ALA A N 1
ATOM 648 C CA . ALA A 1 88 ? -3.07 26.219 9.391 1 98.75 88 ALA A CA 1
ATOM 649 C C . ALA A 1 88 ? -3.006 24.906 8.602 1 98.75 88 ALA A C 1
ATOM 651 O O . ALA A 1 88 ? -2.213 24.781 7.664 1 98.75 88 ALA A O 1
ATOM 652 N N . VAL A 1 89 ? -3.809 24.016 8.977 1 98.75 89 VAL A N 1
ATOM 653 C CA . VAL A 1 89 ? -3.861 22.719 8.297 1 98.75 89 VAL A CA 1
ATOM 654 C C . VAL A 1 89 ? -4.285 22.922 6.844 1 98.75 89 VAL A C 1
ATOM 656 O O . VAL A 1 89 ? -3.721 22.312 5.934 1 98.75 89 VAL A O 1
ATOM 659 N N . ARG A 1 90 ? -5.254 23.812 6.555 1 98.56 90 ARG A N 1
ATOM 660 C CA . ARG A 1 90 ? -5.715 24.078 5.195 1 98.56 90 ARG A CA 1
ATOM 661 C C . ARG A 1 90 ? -4.598 24.672 4.344 1 98.56 90 ARG A C 1
ATOM 663 O O . ARG A 1 90 ? -4.441 24.297 3.178 1 98.56 90 ARG A O 1
ATOM 670 N N . ILE A 1 91 ? -3.863 25.531 4.863 1 98.44 91 ILE A N 1
ATOM 671 C CA . ILE A 1 91 ? -2.742 26.141 4.16 1 98.44 91 ILE A CA 1
ATOM 672 C C . ILE A 1 91 ? -1.722 25.062 3.785 1 98.44 91 ILE A C 1
ATOM 674 O O . ILE A 1 91 ? -1.279 25 2.637 1 98.44 91 ILE A O 1
ATOM 678 N N . ALA A 1 92 ? -1.363 24.25 4.801 1 98.69 92 ALA A N 1
ATOM 679 C CA . ALA A 1 92 ? -0.391 23.188 4.551 1 98.69 92 ALA A CA 1
ATOM 680 C C . ALA A 1 92 ? -0.886 22.234 3.469 1 98.69 92 ALA A C 1
ATOM 682 O O . ALA A 1 92 ? -0.145 21.906 2.541 1 98.69 92 ALA A O 1
ATOM 683 N N . LYS A 1 93 ? -2.139 21.797 3.619 1 98.38 93 LYS A N 1
ATOM 684 C CA . LYS A 1 93 ? -2.717 20.875 2.648 1 98.38 93 LYS A CA 1
ATOM 685 C C . LYS A 1 93 ? -2.748 21.484 1.252 1 98.38 93 LYS A C 1
ATOM 687 O O . LYS A 1 93 ? -2.49 20.797 0.261 1 98.38 93 LYS A O 1
ATOM 692 N N . SER A 1 94 ? -3.064 22.719 1.219 1 97.81 94 SER A N 1
ATOM 693 C CA . SER A 1 94 ? -3.113 23.406 -0.066 1 97.81 94 SER A CA 1
ATOM 694 C C . SER A 1 94 ? -1.731 23.484 -0.707 1 97.81 94 SER A C 1
ATOM 696 O O . SER A 1 94 ? -1.575 23.188 -1.894 1 97.81 94 SER A O 1
ATOM 698 N N . SER A 1 95 ? -0.749 23.906 0.039 1 97.94 95 SER A N 1
ATOM 699 C CA . SER A 1 95 ? 0.607 24.047 -0.478 1 97.94 95 SER A CA 1
ATOM 700 C C . SER A 1 95 ? 1.188 22.703 -0.904 1 97.94 95 SER A C 1
ATOM 702 O O . SER A 1 95 ? 1.601 22.531 -2.053 1 97.94 95 SER A O 1
ATOM 704 N N . ILE A 1 96 ? 1.127 21.75 -0.038 1 98.69 96 ILE A N 1
ATOM 705 C CA . ILE A 1 96 ? 1.729 20.438 -0.284 1 98.69 96 ILE A CA 1
ATOM 706 C C . ILE A 1 96 ? 0.915 19.688 -1.332 1 98.69 96 ILE A C 1
ATOM 708 O O . ILE A 1 96 ? 1.478 19.016 -2.207 1 98.69 96 ILE A O 1
ATOM 712 N N . GLY A 1 97 ? -0.377 19.75 -1.258 1 98.25 97 GLY A N 1
ATOM 713 C CA . GLY A 1 97 ? -1.256 19.094 -2.205 1 98.25 97 GLY A CA 1
ATOM 714 C C . GLY A 1 97 ? -1.04 19.531 -3.637 1 98.25 97 GLY A C 1
ATOM 715 O O . GLY A 1 97 ? -1.171 18.734 -4.57 1 98.25 97 GLY A O 1
ATOM 716 N N . ARG A 1 98 ? -0.734 20.766 -3.859 1 97.81 98 ARG A N 1
ATOM 717 C CA . ARG A 1 98 ? -0.458 21.297 -5.191 1 97.81 98 ARG A CA 1
ATOM 718 C C . ARG A 1 98 ? 0.812 20.672 -5.77 1 97.81 98 ARG A C 1
ATOM 720 O O . ARG A 1 98 ? 0.887 20.406 -6.973 1 97.81 98 ARG A O 1
ATOM 727 N N . ALA A 1 99 ? 1.714 20.453 -4.898 1 98 99 ALA A N 1
ATOM 728 C CA . ALA A 1 99 ? 3.004 19.922 -5.332 1 98 99 ALA A CA 1
ATOM 729 C C . ALA A 1 99 ? 2.922 18.422 -5.578 1 98 99 ALA A C 1
ATOM 731 O O . ALA A 1 99 ? 3.59 17.891 -6.469 1 98 99 ALA A O 1
ATOM 732 N N . LEU A 1 100 ? 2.045 17.719 -4.797 1 98.06 100 LEU A N 1
ATOM 733 C CA . LEU A 1 100 ? 2.041 16.266 -4.828 1 98.06 100 LEU A CA 1
ATOM 734 C C . LEU A 1 100 ? 0.916 15.742 -5.715 1 98.06 100 LEU A C 1
ATOM 736 O O . LEU A 1 100 ? 0.836 14.539 -5.98 1 98.06 100 LEU A O 1
ATOM 740 N N . LYS A 1 101 ? 0.108 16.656 -6.312 1 87.12 101 LYS A N 1
ATOM 741 C CA . LYS A 1 101 ? -0.99 16.438 -7.25 1 87.12 101 LYS A CA 1
ATOM 742 C C . LYS A 1 101 ? -1.836 15.234 -6.832 1 87.12 101 LYS A C 1
ATOM 744 O O . LYS A 1 101 ? -2.988 15.391 -6.426 1 87.12 101 LYS A O 1
ATOM 749 N N . ASP A 1 102 ? -1.521 14.023 -7.152 1 92.75 102 ASP A N 1
ATOM 750 C CA . ASP A 1 102 ? -2.355 12.82 -7.09 1 92.75 102 ASP A CA 1
ATOM 751 C C . ASP A 1 102 ? -1.931 11.914 -5.941 1 92.75 102 ASP A C 1
ATOM 753 O O . ASP A 1 102 ? -2.223 10.719 -5.945 1 92.75 102 ASP A O 1
ATOM 757 N N . ILE A 1 103 ? -1.294 12.5 -4.996 1 98.38 103 ILE A N 1
ATOM 758 C CA . ILE A 1 103 ? -0.911 11.742 -3.812 1 98.38 103 ILE A CA 1
ATOM 759 C C . ILE A 1 103 ? -1.801 12.141 -2.637 1 98.38 103 ILE A C 1
ATOM 761 O O . ILE A 1 103 ? -1.757 13.281 -2.174 1 98.38 103 ILE A O 1
ATOM 765 N N . PRO A 1 104 ? -2.57 11.25 -2.094 1 98.31 104 PRO A N 1
ATOM 766 C CA . PRO A 1 104 ? -3.475 11.562 -0.987 1 98.31 104 PRO A CA 1
ATOM 767 C C . PRO A 1 104 ? -2.734 12.031 0.263 1 98.31 104 PRO A C 1
ATOM 769 O O . PRO A 1 104 ? -1.664 11.508 0.583 1 98.31 104 PRO A O 1
ATOM 772 N N . LEU A 1 105 ? -3.404 13.016 0.951 1 98.5 105 LEU A N 1
ATOM 773 C CA . LEU A 1 105 ? -2.848 13.594 2.168 1 98.5 105 LEU A CA 1
ATOM 774 C C . LEU A 1 105 ? -3.854 13.523 3.312 1 98.5 105 LEU A C 1
ATOM 776 O O . LEU A 1 105 ? -5.055 13.719 3.104 1 98.5 105 LEU A O 1
ATOM 780 N N . GLU A 1 106 ? -3.303 13.211 4.438 1 98.06 106 GLU A N 1
ATOM 781 C CA . GLU A 1 106 ? -4.109 13.281 5.652 1 98.06 106 GLU A CA 1
ATOM 782 C C . GLU A 1 106 ? -3.426 14.133 6.719 1 98.06 106 GLU A C 1
ATOM 784 O O . GLU A 1 106 ? -2.197 14.148 6.816 1 98.06 106 GLU A O 1
ATOM 789 N N . ASP A 1 107 ? -4.266 14.773 7.496 1 98 107 ASP A N 1
ATOM 790 C CA . ASP A 1 107 ? -3.699 15.547 8.602 1 98 107 ASP A CA 1
ATOM 791 C C . ASP A 1 107 ? -3.303 14.633 9.758 1 98 107 ASP A C 1
ATOM 793 O O . ASP A 1 107 ? -4.055 13.734 10.133 1 98 107 ASP A O 1
ATOM 797 N N . VAL A 1 108 ? -2.162 14.875 10.359 1 97.81 108 VAL A N 1
ATOM 798 C CA . VAL A 1 108 ? -1.657 14.039 11.445 1 97.81 108 VAL A CA 1
ATOM 799 C C . VAL A 1 108 ? -1.607 14.852 12.734 1 97.81 108 VAL A C 1
ATOM 801 O O . VAL A 1 1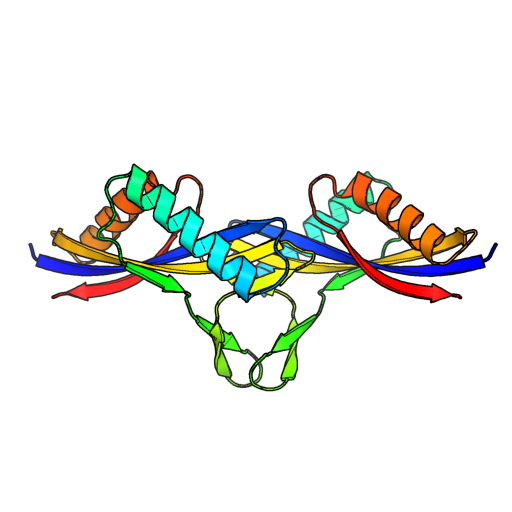08 ? -2.041 14.383 13.789 1 97.81 108 VAL A O 1
ATOM 804 N N . ASP A 1 109 ? -1.034 15.992 12.648 1 98.25 109 ASP A N 1
ATOM 805 C CA . ASP A 1 109 ? -0.795 16.781 13.852 1 98.25 109 ASP A CA 1
ATOM 806 C C . ASP A 1 109 ? -0.679 18.266 13.523 1 98.25 109 ASP A C 1
ATOM 808 O O . ASP A 1 109 ? -0.245 18.625 12.43 1 98.25 109 ASP A O 1
ATOM 812 N N . VAL A 1 110 ? -1.168 19.094 14.398 1 98.69 110 VAL A N 1
ATOM 813 C CA . VAL A 1 110 ? -1.003 20.547 14.336 1 98.69 110 VAL A CA 1
ATOM 814 C C . VAL A 1 110 ? -0.74 21.094 15.734 1 98.69 110 VAL A C 1
ATOM 816 O O . VAL A 1 110 ? -1.535 20.891 16.656 1 98.69 110 VAL A O 1
ATOM 819 N N . VAL A 1 111 ? 0.367 21.766 15.836 1 98.5 111 VAL A N 1
ATOM 820 C CA . VAL A 1 111 ? 0.774 22.281 17.141 1 98.5 111 VAL A CA 1
ATOM 821 C C . VAL A 1 111 ? 1.095 23.781 17.031 1 98.5 111 VAL A C 1
ATOM 823 O O . VAL A 1 111 ? 1.824 24.203 16.125 1 98.5 111 VAL A O 1
ATOM 826 N N . GLU A 1 112 ? 0.503 24.516 17.969 1 98.31 112 GLU A N 1
ATOM 827 C CA . GLU A 1 112 ? 0.854 25.922 18.016 1 98.31 112 GLU A CA 1
ATOM 828 C C . GLU A 1 112 ? 2.293 26.125 18.484 1 98.31 112 GLU A C 1
ATOM 830 O O . GLU A 1 112 ? 2.742 25.469 19.422 1 98.31 112 GLU A O 1
ATOM 835 N N . ILE A 1 113 ? 2.982 27.016 17.875 1 97.56 113 ILE A N 1
ATOM 836 C CA . ILE A 1 113 ? 4.375 27.266 18.234 1 97.56 113 ILE A CA 1
ATOM 837 C C . ILE A 1 113 ? 4.598 28.766 18.438 1 97.56 113 ILE A C 1
ATOM 839 O O . ILE A 1 113 ? 3.873 29.578 17.859 1 97.56 113 ILE A O 1
ATOM 843 N N . MET B 1 1 ? 3.953 -34.031 -19.422 1 91.56 1 MET B N 1
ATOM 844 C CA . MET B 1 1 ? 2.893 -33.094 -19.109 1 91.56 1 MET B CA 1
ATOM 845 C C . MET B 1 1 ? 2.25 -33.406 -17.766 1 91.56 1 MET B C 1
ATOM 847 O O . MET B 1 1 ? 2.074 -34.594 -17.422 1 91.56 1 MET B O 1
ATOM 851 N N . GLY B 1 2 ? 2.24 -32.375 -16.844 1 96.44 2 GLY B N 1
ATOM 852 C CA . GLY B 1 2 ? 1.667 -32.594 -15.531 1 96.44 2 GLY B CA 1
ATOM 853 C C . GLY B 1 2 ? 0.663 -31.547 -15.125 1 96.44 2 GLY B C 1
ATOM 854 O O . GLY B 1 2 ? 0.375 -30.625 -15.898 1 96.44 2 GLY B O 1
ATOM 855 N N . ASN B 1 3 ? -0.083 -31.859 -13.969 1 98.5 3 ASN B N 1
ATOM 856 C CA . ASN B 1 3 ? -1.015 -30.922 -13.352 1 98.5 3 ASN B CA 1
ATOM 857 C C . ASN B 1 3 ? -0.39 -30.219 -12.148 1 98.5 3 ASN B C 1
ATOM 859 O O . ASN B 1 3 ? 0.349 -30.828 -11.383 1 98.5 3 ASN B O 1
ATOM 863 N N . TYR B 1 4 ? -0.696 -28.984 -12.07 1 98.81 4 TYR B N 1
ATOM 864 C CA . TYR B 1 4 ? -0.06 -28.188 -11.031 1 98.81 4 TYR B CA 1
ATOM 865 C C . TYR B 1 4 ? -1.077 -27.281 -10.336 1 98.81 4 TYR B C 1
ATOM 867 O O . TYR B 1 4 ? -2.096 -26.922 -10.93 1 98.81 4 TYR B O 1
ATOM 875 N N . HIS B 1 5 ? -0.876 -27.062 -9.039 1 98.88 5 HIS B N 1
ATOM 876 C CA . HIS B 1 5 ? -1.504 -25.969 -8.312 1 98.88 5 HIS B CA 1
ATOM 877 C C . HIS B 1 5 ? -0.576 -24.75 -8.219 1 98.88 5 HIS B C 1
ATOM 879 O O . HIS B 1 5 ? 0.545 -24.859 -7.719 1 98.88 5 HIS B O 1
ATOM 885 N N . VAL B 1 6 ? -1.069 -23.625 -8.812 1 98.88 6 VAL B N 1
ATOM 886 C CA . VAL B 1 6 ? -0.236 -22.438 -8.891 1 98.88 6 VAL B CA 1
ATOM 887 C C . VAL B 1 6 ? -0.837 -21.328 -8.023 1 98.88 6 VAL B C 1
ATOM 889 O O . VAL B 1 6 ? -2.047 -21.094 -8.055 1 98.88 6 VAL B O 1
ATOM 892 N N . THR B 1 7 ? -0.011 -20.734 -7.195 1 98.94 7 THR B N 1
ATOM 893 C CA . THR B 1 7 ? -0.411 -19.578 -6.402 1 98.94 7 THR B CA 1
ATOM 894 C C . THR B 1 7 ? 0.407 -18.344 -6.789 1 98.94 7 THR B C 1
ATOM 896 O O . THR B 1 7 ? 1.637 -18.406 -6.84 1 98.94 7 THR B O 1
ATOM 899 N N . LEU B 1 8 ? -0.285 -17.25 -7.172 1 98.88 8 LEU B N 1
ATOM 900 C CA . LEU B 1 8 ? 0.302 -15.945 -7.449 1 98.88 8 LEU B CA 1
ATOM 901 C C . LEU B 1 8 ? -0.126 -14.922 -6.406 1 98.88 8 LEU B C 1
ATOM 903 O O . LEU B 1 8 ? -1.148 -15.094 -5.738 1 98.88 8 LEU B O 1
ATOM 907 N N . GLN B 1 9 ? 0.672 -13.961 -6.223 1 98.94 9 GLN B N 1
ATOM 908 C CA . GLN B 1 9 ? 0.294 -12.82 -5.391 1 98.94 9 GLN B CA 1
ATOM 909 C C . GLN B 1 9 ? 0.091 -11.562 -6.238 1 98.94 9 GLN B C 1
ATOM 911 O O . GLN B 1 9 ? 0.901 -11.266 -7.117 1 98.94 9 GLN B O 1
ATOM 916 N N . ALA B 1 10 ? -1.009 -10.883 -5.988 1 98.88 10 ALA B N 1
ATOM 917 C CA . ALA B 1 10 ? -1.325 -9.609 -6.633 1 98.88 10 ALA B CA 1
ATOM 918 C C . ALA B 1 10 ? -1.25 -8.461 -5.633 1 98.88 10 ALA B C 1
ATOM 920 O O . ALA B 1 10 ? -1.563 -8.633 -4.453 1 98.88 10 ALA B O 1
ATOM 921 N N . SER B 1 11 ? -0.859 -7.367 -6.078 1 98.88 11 SER B N 1
ATOM 922 C CA . SER B 1 11 ? -0.912 -6.141 -5.289 1 98.88 11 SER B CA 1
ATOM 923 C C . SER B 1 11 ? -2.072 -5.25 -5.727 1 98.88 11 SER B C 1
ATOM 925 O O . SER B 1 11 ? -2.045 -4.68 -6.816 1 98.88 11 SER B O 1
ATOM 927 N N . TYR B 1 12 ? -3.072 -5.078 -4.934 1 98.88 12 TYR B N 1
ATOM 928 C CA . TYR B 1 12 ? -4.219 -4.238 -5.262 1 98.88 12 TYR B CA 1
ATOM 929 C C . TYR B 1 12 ? -4.18 -2.932 -4.477 1 98.88 12 TYR B C 1
ATOM 931 O O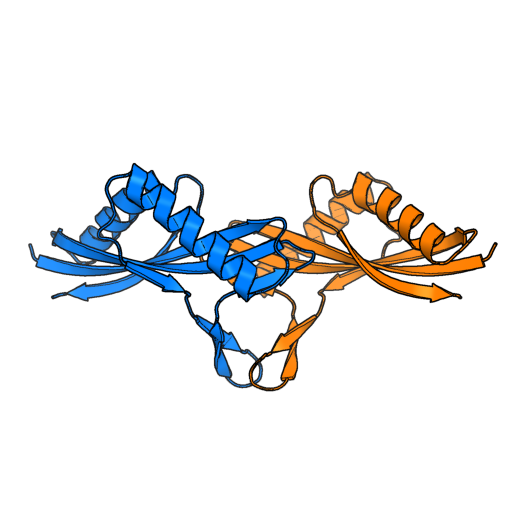 . TYR B 1 12 ? -4.027 -2.939 -3.252 1 98.88 12 TYR B O 1
ATOM 939 N N . ILE B 1 13 ? -4.254 -1.799 -5.148 1 98.88 13 ILE B N 1
ATOM 940 C CA . ILE B 1 13 ? -4.328 -0.486 -4.516 1 98.88 13 ILE B CA 1
ATOM 941 C C . ILE B 1 13 ? -5.789 -0.064 -4.375 1 98.88 13 ILE B C 1
ATOM 943 O O . ILE B 1 13 ? -6.504 0.078 -5.371 1 98.88 13 ILE B O 1
ATOM 947 N N . ALA B 1 14 ? -6.219 0.037 -3.186 1 98.75 14 ALA B N 1
ATOM 948 C CA . ALA B 1 14 ? -7.57 0.518 -2.9 1 98.75 14 ALA B CA 1
ATOM 949 C C . ALA B 1 14 ? -7.547 1.974 -2.443 1 98.75 14 ALA B C 1
ATOM 951 O O . ALA B 1 14 ? -6.855 2.318 -1.482 1 98.75 14 ALA B O 1
ATOM 952 N N . LYS B 1 15 ? -8.352 2.828 -3.053 1 98.31 15 LYS B N 1
ATOM 953 C CA . LYS B 1 15 ? -8.422 4.242 -2.695 1 98.31 15 LYS B CA 1
ATOM 954 C C . LYS B 1 15 ? -9.703 4.551 -1.92 1 98.31 15 LYS B C 1
ATOM 956 O O . LYS B 1 15 ? -10.695 3.838 -2.045 1 98.31 15 LYS B O 1
ATOM 961 N N . ASN B 1 16 ? -9.602 5.543 -1.195 1 98 16 ASN B N 1
ATOM 962 C CA . ASN B 1 16 ? -10.734 6.07 -0.436 1 98 16 ASN B CA 1
ATOM 963 C C . ASN B 1 16 ? -11.32 5.016 0.501 1 98 16 ASN B C 1
ATOM 965 O O . ASN B 1 16 ? -12.539 4.84 0.555 1 98 16 ASN B O 1
ATOM 969 N N . VAL B 1 17 ? -10.492 4.344 1.177 1 98.75 17 VAL B N 1
ATOM 970 C CA . VAL B 1 17 ? -10.953 3.336 2.131 1 98.75 17 VAL B CA 1
ATOM 971 C C . VAL B 1 17 ? -10.844 3.887 3.551 1 98.75 17 VAL B C 1
ATOM 973 O O . VAL B 1 17 ? -10.023 4.766 3.824 1 98.75 17 VAL B O 1
ATOM 976 N N . GLU B 1 18 ? -11.562 3.332 4.434 1 97.62 18 GLU B N 1
ATOM 977 C CA . GLU B 1 18 ? -11.641 3.85 5.797 1 97.62 18 GLU B CA 1
ATOM 978 C C . GLU B 1 18 ? -10.641 3.141 6.711 1 97.62 18 GLU B C 1
ATOM 980 O O . GLU B 1 18 ? -10.047 3.766 7.59 1 97.62 18 GLU B O 1
ATOM 985 N N . ASP B 1 19 ? -10.547 1.781 6.574 1 98.06 19 ASP B N 1
ATOM 986 C CA . ASP B 1 19 ? -9.68 0.968 7.418 1 98.06 19 ASP B CA 1
ATOM 987 C C . ASP B 1 19 ? -9.297 -0.332 6.715 1 98.06 19 ASP B C 1
ATOM 989 O O . ASP B 1 19 ? -9.625 -0.535 5.547 1 98.06 19 ASP B O 1
ATOM 993 N N . VAL B 1 20 ? -8.648 -1.143 7.426 1 98.56 20 VAL B N 1
ATOM 994 C CA . VAL B 1 20 ? -8.094 -2.379 6.883 1 98.56 20 VAL B CA 1
ATOM 995 C C . VAL B 1 20 ? -9.219 -3.279 6.391 1 98.56 20 VAL B C 1
ATOM 997 O O . VAL B 1 20 ? -9.141 -3.846 5.297 1 98.56 20 VAL B O 1
ATOM 1000 N N . GLU B 1 21 ? -10.25 -3.475 7.188 1 98.5 21 GLU B N 1
ATOM 1001 C CA . GLU B 1 21 ? -11.367 -4.34 6.812 1 98.5 21 GLU B CA 1
ATOM 1002 C C . GLU B 1 21 ? -12.039 -3.848 5.535 1 98.5 21 GLU B C 1
ATOM 1004 O O . GLU B 1 21 ? -12.344 -4.645 4.648 1 98.5 21 GLU B O 1
ATOM 1009 N N . ASP B 1 22 ? -12.258 -2.518 5.504 1 98.81 22 ASP B N 1
ATOM 1010 C CA . ASP B 1 22 ? -12.82 -1.903 4.305 1 98.81 22 ASP B CA 1
ATOM 1011 C C . ASP B 1 22 ? -11.93 -2.148 3.09 1 98.81 22 ASP B C 1
ATOM 1013 O O . ASP B 1 22 ? -12.414 -2.539 2.025 1 98.81 22 ASP B O 1
ATOM 1017 N N . ALA B 1 23 ? -10.648 -1.969 3.203 1 98.94 23 ALA B N 1
ATOM 1018 C CA . ALA B 1 23 ? -9.68 -2.146 2.127 1 98.94 23 ALA B CA 1
ATOM 1019 C C . ALA B 1 23 ? -9.688 -3.584 1.612 1 98.94 23 ALA B C 1
ATOM 1021 O O . ALA B 1 23 ? -9.695 -3.816 0.402 1 98.94 23 ALA B O 1
ATOM 1022 N N . ILE B 1 24 ? -9.719 -4.531 2.541 1 98.94 24 ILE B N 1
ATOM 1023 C CA . ILE B 1 24 ? -9.734 -5.945 2.178 1 98.94 24 ILE B CA 1
ATOM 1024 C C . ILE B 1 24 ? -11.023 -6.27 1.42 1 98.94 24 ILE B C 1
ATOM 1026 O O . ILE B 1 24 ? -10.984 -6.941 0.388 1 98.94 24 ILE B O 1
ATOM 1030 N N . GLY B 1 25 ? -12.133 -5.754 1.948 1 98.88 25 GLY B N 1
ATOM 1031 C CA . GLY B 1 25 ? -13.406 -5.965 1.271 1 98.88 25 GLY B CA 1
ATOM 1032 C C . GLY B 1 25 ? -13.414 -5.441 -0.152 1 98.88 25 GLY B C 1
ATOM 1033 O O . GLY B 1 25 ? -13.859 -6.137 -1.07 1 98.88 25 GLY B O 1
ATOM 1034 N N . VAL B 1 26 ? -12.914 -4.258 -0.333 1 98.94 26 VAL B N 1
ATOM 1035 C CA . VAL B 1 26 ? -12.867 -3.627 -1.647 1 98.94 26 VAL B CA 1
ATOM 1036 C C . VAL B 1 26 ? -11.961 -4.438 -2.578 1 98.94 26 VAL B C 1
ATOM 1038 O O . VAL B 1 26 ? -12.328 -4.703 -3.725 1 98.94 26 VAL B O 1
ATOM 1041 N N . ALA B 1 27 ? -10.805 -4.848 -2.074 1 98.88 27 ALA B N 1
ATOM 1042 C CA . ALA B 1 27 ? -9.844 -5.582 -2.891 1 98.88 27 ALA B CA 1
ATOM 1043 C C . ALA B 1 27 ? -10.438 -6.902 -3.375 1 98.88 27 ALA B C 1
ATOM 1045 O O . ALA B 1 27 ? -10.391 -7.211 -4.566 1 98.88 27 ALA B O 1
ATOM 1046 N N . ILE B 1 28 ? -11.031 -7.617 -2.479 1 98.88 28 ILE B N 1
ATOM 1047 C CA . ILE B 1 28 ? -11.594 -8.922 -2.82 1 98.88 28 ILE B CA 1
ATOM 1048 C C . ILE B 1 28 ? -12.734 -8.75 -3.818 1 98.88 28 ILE B C 1
ATOM 1050 O O . ILE B 1 28 ? -12.82 -9.477 -4.809 1 98.88 28 ILE B O 1
ATOM 1054 N N . SER B 1 29 ? -13.57 -7.801 -3.52 1 98.81 29 SER B N 1
ATOM 1055 C CA . SER B 1 29 ? -14.719 -7.555 -4.387 1 98.81 29 SER B CA 1
ATOM 1056 C C . SER B 1 29 ? -14.273 -7.176 -5.797 1 98.81 29 SER B C 1
ATOM 1058 O O . SER B 1 29 ? -14.773 -7.719 -6.781 1 98.81 29 SER B O 1
ATOM 1060 N N . GLN B 1 30 ? -13.328 -6.266 -5.945 1 98.75 30 GLN B N 1
ATOM 1061 C CA . GLN B 1 30 ? -12.891 -5.766 -7.242 1 98.75 30 GLN B CA 1
ATOM 1062 C C . GLN B 1 30 ? -12.109 -6.832 -8.008 1 98.75 30 GLN B C 1
ATOM 1064 O O . GLN B 1 30 ? -12.312 -7.016 -9.211 1 98.75 30 GLN B O 1
ATOM 1069 N N . ILE B 1 31 ? -11.227 -7.543 -7.316 1 98.88 31 ILE B N 1
ATOM 1070 C CA . ILE B 1 31 ? -10.477 -8.617 -7.953 1 98.88 31 ILE B CA 1
ATOM 1071 C C . ILE B 1 31 ? -11.445 -9.703 -8.43 1 98.88 31 ILE B C 1
ATOM 1073 O O . ILE B 1 31 ? -11.312 -10.203 -9.555 1 98.88 31 ILE B O 1
ATOM 1077 N N . GLY B 1 32 ? -12.336 -10.078 -7.547 1 98.69 32 GLY B N 1
ATOM 1078 C CA . GLY B 1 32 ? -13.344 -11.062 -7.922 1 98.69 32 GLY B CA 1
ATOM 1079 C C . GLY B 1 32 ? -14.125 -10.672 -9.164 1 98.69 32 GLY B C 1
ATOM 1080 O O . GLY B 1 32 ? -14.352 -11.5 -10.047 1 98.69 32 GLY B O 1
ATOM 1081 N N . LYS B 1 33 ? -14.57 -9.461 -9.219 1 98.62 33 LYS B N 1
ATOM 1082 C CA . LYS B 1 33 ? -15.305 -8.945 -10.375 1 98.62 33 LYS B CA 1
ATOM 1083 C C . LYS B 1 33 ? -14.477 -9.07 -11.656 1 98.62 33 LYS B C 1
ATOM 1085 O O . LYS B 1 33 ? -14.992 -9.492 -12.695 1 98.62 33 LYS B O 1
ATOM 1090 N N . LEU B 1 34 ? -13.219 -8.688 -11.625 1 98.5 34 LEU B N 1
ATOM 1091 C CA . LEU B 1 34 ? -12.328 -8.727 -12.781 1 98.5 34 LEU B CA 1
ATOM 1092 C C . LEU B 1 34 ? -12.109 -10.156 -13.25 1 98.5 34 LEU B C 1
ATOM 1094 O O . LEU B 1 34 ? -12.133 -10.438 -14.453 1 98.5 34 LEU B O 1
ATOM 1098 N N . LEU B 1 35 ? -11.914 -11.016 -12.25 1 98.81 35 LEU B N 1
ATOM 1099 C CA . LEU B 1 35 ? -11.719 -12.422 -12.602 1 98.81 35 LEU B CA 1
ATOM 1100 C C . LEU B 1 35 ? -12.977 -13 -13.234 1 98.81 35 LEU B C 1
ATOM 1102 O O . LEU B 1 35 ? -12.906 -13.734 -14.227 1 98.81 35 LEU B O 1
ATOM 1106 N N . ASN B 1 36 ? -14.07 -12.656 -12.688 1 98.44 36 ASN B N 1
ATOM 1107 C CA . ASN B 1 36 ? -15.344 -13.141 -13.219 1 98.44 36 ASN B CA 1
ATOM 1108 C C . ASN B 1 36 ? -15.578 -12.648 -14.641 1 98.44 36 ASN B C 1
ATOM 1110 O O . ASN B 1 36 ? -16.016 -13.422 -15.5 1 98.44 36 ASN B O 1
ATOM 1114 N N . LYS B 1 37 ? -15.367 -11.438 -14.953 1 98 37 LYS B N 1
ATOM 1115 C CA . LYS B 1 37 ? -15.492 -10.883 -16.297 1 98 37 LYS B CA 1
ATOM 1116 C C . LYS B 1 37 ? -14.602 -11.625 -17.297 1 98 37 LYS B C 1
ATOM 1118 O O . LYS B 1 37 ? -14.945 -11.734 -18.469 1 98 37 LYS B O 1
ATOM 1123 N N . GLY B 1 38 ? -13.477 -12.125 -16.734 1 97.81 38 GLY B N 1
ATOM 1124 C CA . GLY B 1 38 ? -12.555 -12.867 -17.578 1 97.81 38 GLY B CA 1
ATOM 1125 C C . GLY B 1 38 ? -12.82 -14.359 -17.594 1 97.81 38 GLY B C 1
ATOM 1126 O O . GLY B 1 38 ? -11.969 -15.141 -18.016 1 97.81 38 GLY B O 1
ATOM 1127 N N . SER B 1 39 ? -13.906 -14.758 -17 1 97.75 39 SER B N 1
ATOM 1128 C CA . SER B 1 39 ? -14.32 -16.156 -16.938 1 97.75 39 SER B CA 1
ATOM 1129 C C . SER B 1 39 ? -13.344 -16.984 -16.109 1 97.75 39 SER B C 1
ATOM 1131 O O . SER B 1 39 ? -13.055 -18.125 -16.453 1 97.75 39 SER B O 1
ATOM 1133 N N . LEU B 1 40 ? -12.828 -16.406 -15.078 1 98.5 40 LEU B N 1
ATOM 1134 C CA . LEU B 1 40 ? -11.883 -17.062 -14.18 1 98.5 40 LEU B CA 1
ATOM 1135 C C . LEU B 1 40 ? -12.477 -17.188 -12.781 1 98.5 40 LEU B C 1
ATOM 1137 O O . LEU B 1 40 ? -11.797 -16.938 -11.781 1 98.5 40 LEU B O 1
ATOM 1141 N N . ASP B 1 41 ? -13.727 -17.531 -12.719 1 96.88 41 ASP B N 1
ATOM 1142 C CA . ASP B 1 41 ? -14.445 -17.641 -11.453 1 96.88 41 ASP B CA 1
ATOM 1143 C C . ASP B 1 41 ? -13.914 -18.812 -10.625 1 96.88 41 ASP B C 1
ATOM 1145 O O . ASP B 1 41 ? -14.203 -18.922 -9.43 1 96.88 41 ASP B O 1
ATOM 1149 N N . TYR B 1 42 ? -13.047 -19.625 -11.211 1 98.25 42 TYR B N 1
ATOM 1150 C CA . TYR B 1 42 ? -12.516 -20.797 -10.523 1 98.25 42 TYR B CA 1
ATOM 1151 C C . TYR B 1 42 ? -11.242 -20.438 -9.758 1 98.25 42 TYR B C 1
ATOM 1153 O O . TYR B 1 42 ? -10.719 -21.266 -9 1 98.25 42 TYR B O 1
ATOM 1161 N N . VAL B 1 43 ? -10.711 -19.328 -9.938 1 98.88 43 VAL B N 1
ATOM 1162 C CA . VAL B 1 43 ? -9.523 -18.891 -9.203 1 98.88 43 VAL B CA 1
ATOM 1163 C C . VAL B 1 43 ? -9.891 -18.594 -7.754 1 98.88 43 VAL B C 1
ATOM 1165 O O . VAL B 1 43 ? -10.844 -17.859 -7.488 1 98.88 43 VAL B O 1
ATOM 1168 N N . ASP B 1 44 ? -9.18 -19.156 -6.812 1 98.81 44 ASP B N 1
ATOM 1169 C CA . ASP B 1 44 ? -9.383 -18.891 -5.395 1 98.81 44 ASP B CA 1
ATOM 1170 C C . ASP B 1 44 ? -8.734 -17.562 -5 1 98.81 44 ASP B C 1
ATOM 1172 O O . ASP B 1 44 ? -7.625 -17.25 -5.43 1 98.81 44 ASP B O 1
ATOM 1176 N N . ILE B 1 45 ? -9.445 -16.828 -4.207 1 98.94 45 ILE B N 1
ATOM 1177 C CA . ILE B 1 45 ? -8.992 -15.508 -3.773 1 98.94 45 ILE B CA 1
ATOM 1178 C C . ILE B 1 45 ? -8.82 -15.492 -2.256 1 98.94 45 ILE B C 1
ATOM 1180 O O . ILE B 1 45 ? -9.758 -15.781 -1.514 1 98.94 45 ILE B O 1
ATOM 1184 N N . ASP B 1 46 ? -7.656 -15.18 -1.788 1 98.81 46 ASP B N 1
ATOM 1185 C CA . ASP B 1 46 ? -7.391 -15.047 -0.359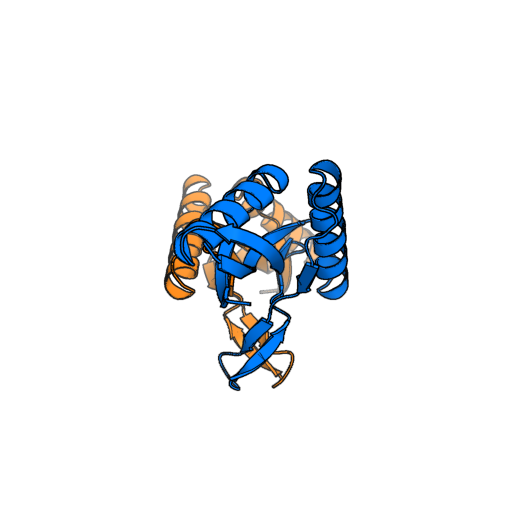 1 98.81 46 ASP B CA 1
ATOM 1186 C C . ASP B 1 46 ? -6.539 -13.812 -0.074 1 98.81 46 ASP B C 1
ATOM 1188 O O . ASP B 1 46 ? -5.832 -13.32 -0.958 1 98.81 46 ASP B O 1
ATOM 1192 N N . VAL B 1 47 ? -6.648 -13.336 1.098 1 98.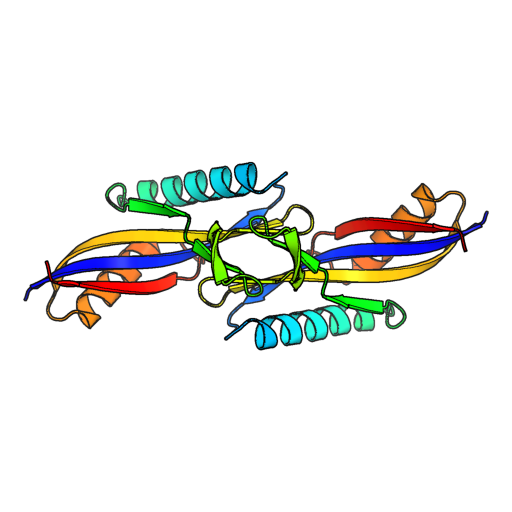88 47 VAL B N 1
ATOM 1193 C CA . VAL B 1 47 ? -5.742 -12.273 1.529 1 98.88 47 VAL B CA 1
ATOM 1194 C C . VAL B 1 47 ? -4.402 -12.883 1.942 1 98.88 47 VAL B C 1
ATOM 1196 O O . VAL B 1 47 ? -4.359 -13.859 2.688 1 98.88 47 VAL B O 1
ATOM 1199 N N . GLY B 1 48 ? -3.307 -12.32 1.373 1 98.81 48 GLY B N 1
ATOM 1200 C CA . GLY B 1 48 ? -1.988 -12.797 1.762 1 98.81 48 GLY B CA 1
ATOM 1201 C C . GLY B 1 48 ? -1.603 -12.398 3.174 1 98.81 48 GLY B C 1
ATOM 1202 O O . GLY B 1 48 ? -2.312 -11.625 3.822 1 98.81 48 GLY B O 1
ATOM 1203 N N . LEU B 1 49 ? -0.503 -12.93 3.562 1 98.56 49 LEU B N 1
ATOM 1204 C CA . LEU B 1 49 ? 0.079 -12.586 4.855 1 98.56 49 LEU B CA 1
ATOM 1205 C C . LEU B 1 49 ? 1.454 -11.953 4.68 1 98.56 49 LEU B C 1
ATOM 1207 O O . LEU B 1 49 ? 2.096 -12.125 3.641 1 98.56 49 LEU B O 1
ATOM 1211 N N . THR B 1 50 ? 1.805 -11.18 5.566 1 98.12 50 THR B N 1
ATOM 1212 C CA . THR B 1 50 ? 3.166 -10.68 5.719 1 98.12 50 THR B CA 1
ATOM 1213 C C . THR B 1 50 ? 3.645 -10.852 7.16 1 98.12 50 THR B C 1
ATOM 1215 O O . THR B 1 50 ? 2.859 -11.195 8.047 1 98.12 50 THR B O 1
ATOM 1218 N N . ILE B 1 51 ? 4.914 -10.703 7.301 1 98.19 51 ILE B N 1
ATOM 1219 C CA . ILE B 1 51 ? 5.492 -10.953 8.617 1 98.19 51 ILE B CA 1
ATOM 1220 C C . ILE B 1 51 ? 5.859 -9.625 9.281 1 98.19 51 ILE B C 1
ATOM 1222 O O . ILE B 1 51 ? 6.449 -8.75 8.641 1 98.19 51 ILE B O 1
ATOM 1226 N N . CYS B 1 52 ? 5.496 -9.461 10.508 1 98.5 52 CYS B N 1
ATOM 1227 C CA . CYS B 1 52 ? 5.945 -8.297 11.266 1 98.5 52 CYS B CA 1
ATOM 1228 C C . CYS B 1 52 ? 7.457 -8.328 11.453 1 98.5 52 CYS B C 1
ATOM 1230 O O . CYS B 1 52 ? 8.008 -9.305 11.969 1 98.5 52 CYS B O 1
ATOM 1232 N N . PRO B 1 53 ? 8.078 -7.262 11.172 1 97.19 53 PRO B N 1
ATOM 1233 C CA . PRO B 1 53 ? 9.539 -7.285 11.289 1 97.19 53 PRO B CA 1
ATOM 1234 C C . PRO B 1 53 ? 10.008 -7.246 12.742 1 97.19 53 PRO B C 1
ATOM 1236 O O . PRO B 1 53 ? 11.188 -7.477 13.016 1 97.19 53 PRO B O 1
ATOM 1239 N N . LYS B 1 54 ? 9.109 -6.961 13.68 1 97.62 54 LYS B N 1
ATOM 1240 C CA . LYS B 1 54 ? 9.477 -6.863 15.086 1 97.62 54 LYS B CA 1
ATOM 1241 C C . LYS B 1 54 ? 9.273 -8.195 15.805 1 97.62 54 LYS B C 1
ATOM 1243 O O . LYS B 1 54 ? 10.172 -8.672 16.5 1 97.62 54 LYS B O 1
ATOM 1248 N N . CYS B 1 55 ? 8.188 -8.828 15.625 1 98.31 55 CYS B N 1
ATOM 1249 C CA . CYS B 1 55 ? 7.875 -10 16.438 1 98.31 55 CYS B CA 1
ATOM 1250 C C . CYS B 1 55 ? 7.914 -11.273 15.602 1 98.31 55 CYS B C 1
ATOM 1252 O O . CYS B 1 55 ? 7.871 -12.383 16.141 1 98.31 55 CYS B O 1
ATOM 1254 N N . GLY B 1 56 ? 7.895 -11.117 14.258 1 98.25 56 GLY B N 1
ATOM 1255 C CA . GLY B 1 56 ? 8.023 -12.281 13.391 1 98.25 56 GLY B CA 1
ATOM 1256 C C . GLY B 1 56 ? 6.703 -12.984 13.133 1 98.25 56 GLY B C 1
ATOM 1257 O O . GLY B 1 56 ? 6.672 -14.031 12.484 1 98.25 56 GLY B O 1
ATOM 1258 N N . GLU B 1 57 ? 5.59 -12.516 13.617 1 98.5 57 GLU B N 1
ATOM 1259 C CA . GLU B 1 57 ? 4.285 -13.164 13.461 1 98.5 57 GLU B CA 1
ATOM 1260 C C . GLU B 1 57 ? 3.627 -12.75 12.148 1 98.5 57 GLU B C 1
ATOM 1262 O O . GLU B 1 57 ? 3.807 -11.617 11.688 1 98.5 57 GLU B O 1
ATOM 1267 N N . PRO B 1 58 ? 2.873 -13.586 11.57 1 98.56 58 PRO B N 1
ATOM 1268 C CA . PRO B 1 58 ? 2.125 -13.25 10.359 1 98.56 58 PRO B CA 1
ATOM 1269 C C . PRO B 1 58 ? 0.938 -12.328 10.633 1 98.56 58 PRO B C 1
ATOM 1271 O O . PRO B 1 58 ? 0.238 -12.5 11.641 1 98.56 58 PRO B O 1
ATOM 1274 N N . ILE B 1 59 ? 0.719 -11.43 9.82 1 98.19 59 ILE B N 1
ATOM 1275 C CA . ILE B 1 59 ? -0.433 -10.531 9.844 1 98.19 59 ILE B CA 1
ATOM 1276 C C . ILE B 1 59 ? -1.012 -10.391 8.438 1 98.19 59 ILE B C 1
ATOM 1278 O O . ILE B 1 59 ? -0.37 -10.773 7.457 1 98.19 59 ILE B O 1
ATOM 1282 N N . ASP B 1 60 ? -2.199 -9.852 8.352 1 98.69 60 ASP B N 1
ATOM 1283 C CA . ASP B 1 60 ? -2.793 -9.633 7.031 1 98.69 60 ASP B CA 1
ATOM 1284 C C . ASP B 1 60 ? -1.919 -8.719 6.18 1 98.69 60 ASP B C 1
ATOM 1286 O O . ASP B 1 60 ? -1.39 -7.723 6.676 1 98.69 60 ASP B O 1
ATOM 1290 N N . CYS B 1 61 ? -1.714 -9.07 4.953 1 98.88 61 CYS B N 1
ATOM 1291 C CA . CYS B 1 61 ? -0.892 -8.305 4.023 1 98.88 61 CYS B CA 1
ATOM 1292 C C . CYS B 1 61 ? -1.652 -7.094 3.496 1 98.88 61 CYS B C 1
ATOM 1294 O O . CYS B 1 61 ? -2.123 -7.102 2.357 1 98.88 61 CYS B O 1
ATOM 1296 N N . VAL B 1 62 ? -1.856 -6.145 4.312 1 98.94 62 VAL B N 1
ATOM 1297 C CA . VAL B 1 62 ? -2.615 -4.938 4.004 1 98.94 62 VAL B CA 1
ATOM 1298 C C . VAL B 1 62 ? -2.074 -3.762 4.812 1 98.94 62 VAL B C 1
ATOM 1300 O O . VAL B 1 62 ? -1.718 -3.918 5.984 1 98.94 62 VAL B O 1
ATOM 1303 N N . LEU B 1 63 ? -1.913 -2.65 4.223 1 98.88 63 LEU B N 1
ATOM 1304 C CA . LEU B 1 63 ? -1.551 -1.409 4.898 1 98.88 63 LEU B CA 1
ATOM 1305 C C . LEU B 1 63 ? -2.367 -0.24 4.359 1 98.88 63 LEU B C 1
ATOM 1307 O O . LEU B 1 63 ? -2.539 -0.102 3.148 1 98.88 63 LEU B O 1
ATOM 1311 N N . VAL B 1 64 ? -2.939 0.503 5.246 1 98.81 64 VAL B N 1
ATOM 1312 C CA . VAL B 1 64 ? -3.707 1.691 4.891 1 98.81 64 VAL B CA 1
ATOM 1313 C C . VAL B 1 64 ? -2.93 2.945 5.281 1 98.81 64 VAL B C 1
ATOM 1315 O O . VAL B 1 64 ? -2.488 3.078 6.426 1 98.81 64 VAL B O 1
ATOM 1318 N N . VAL B 1 65 ? -2.732 3.795 4.363 1 98.62 65 VAL B N 1
ATOM 1319 C CA . VAL B 1 65 ? -2.043 5.07 4.539 1 98.62 65 VAL B CA 1
ATOM 1320 C C . VAL B 1 65 ? -2.855 6.188 3.891 1 98.62 65 VAL B C 1
ATOM 1322 O O . VAL B 1 65 ? -3.049 6.199 2.672 1 98.62 65 VAL B O 1
ATOM 1325 N N . ALA B 1 66 ? -3.33 7.211 4.688 1 98.12 66 ALA B N 1
ATOM 1326 C CA . ALA B 1 66 ? -4.059 8.367 4.176 1 98.12 66 ALA B CA 1
ATOM 1327 C C . ALA B 1 66 ? -5.16 7.941 3.209 1 98.12 66 ALA B C 1
ATOM 1329 O O . ALA B 1 66 ? -5.219 8.422 2.074 1 98.12 66 ALA B O 1
ATOM 1330 N N . LYS B 1 67 ? -5.961 6.973 3.545 1 97.81 67 LYS B N 1
ATOM 1331 C CA . LYS B 1 67 ? -7.176 6.496 2.893 1 97.81 67 LYS B CA 1
ATOM 1332 C C . LYS B 1 67 ? -6.848 5.699 1.634 1 97.81 67 LYS B C 1
ATOM 1334 O O . LYS B 1 67 ? -7.719 5.469 0.792 1 97.81 67 LYS B O 1
ATOM 1339 N N . THR B 1 68 ? -5.621 5.387 1.436 1 98.88 68 THR B N 1
ATOM 1340 C CA . THR B 1 68 ? -5.172 4.48 0.38 1 98.88 68 THR B CA 1
ATOM 1341 C C . THR B 1 68 ? -4.578 3.209 0.974 1 98.88 68 THR B C 1
ATOM 1343 O O . THR B 1 68 ? -3.863 3.26 1.977 1 98.88 68 THR B O 1
ATOM 1346 N N . ALA B 1 69 ? -4.891 2.129 0.364 1 98.94 69 ALA B N 1
ATOM 1347 C CA . ALA B 1 69 ? -4.383 0.86 0.881 1 98.94 69 ALA B CA 1
ATOM 1348 C C . ALA B 1 69 ? -3.697 0.055 -0.219 1 98.94 69 ALA B C 1
ATOM 1350 O O . ALA B 1 69 ? -4.043 0.18 -1.396 1 98.94 69 ALA B O 1
ATOM 1351 N N . ILE B 1 70 ? -2.699 -0.684 0.169 1 99 70 ILE B N 1
ATOM 1352 C CA . ILE B 1 70 ? -2.271 -1.812 -0.649 1 99 70 ILE B CA 1
ATOM 1353 C C . ILE B 1 70 ? -2.715 -3.121 0.003 1 99 70 ILE B C 1
ATOM 1355 O O . ILE B 1 70 ? -2.637 -3.27 1.225 1 99 70 ILE B O 1
ATOM 1359 N N . VAL B 1 71 ? -3.201 -3.975 -0.722 1 98.94 71 VAL B N 1
ATOM 1360 C CA . VAL B 1 71 ? -3.605 -5.297 -0.251 1 98.94 71 VAL B CA 1
ATOM 1361 C C . VAL B 1 71 ? -2.908 -6.375 -1.076 1 98.94 71 VAL B C 1
ATOM 1363 O O . VAL B 1 71 ? -2.957 -6.352 -2.309 1 98.94 71 VAL B O 1
ATOM 1366 N N . GLY B 1 72 ? -2.205 -7.238 -0.374 1 98.94 72 GLY B N 1
ATOM 1367 C CA . GLY B 1 72 ? -1.681 -8.438 -1.013 1 98.94 72 GLY B CA 1
ATOM 1368 C C . GLY B 1 72 ? -2.701 -9.555 -1.119 1 98.94 72 GLY B C 1
ATOM 1369 O O . GLY B 1 72 ? -3.145 -10.094 -0.105 1 98.94 72 GLY B O 1
ATOM 1370 N N . ILE B 1 73 ? -3.006 -9.914 -2.365 1 98.94 73 ILE B N 1
ATOM 1371 C CA . ILE B 1 73 ? -4.039 -10.914 -2.619 1 98.94 73 ILE B CA 1
ATOM 1372 C C . ILE B 1 73 ? -3.402 -12.18 -3.193 1 98.94 73 ILE B C 1
ATOM 1374 O O . ILE B 1 73 ? -2.6 -12.109 -4.129 1 98.94 73 ILE B O 1
ATOM 1378 N N . LEU B 1 74 ? -3.732 -13.281 -2.605 1 98.94 74 LEU B N 1
ATOM 1379 C CA . LEU B 1 74 ? -3.312 -14.57 -3.148 1 98.94 74 LEU B CA 1
ATOM 1380 C C . LEU B 1 74 ? -4.352 -15.117 -4.125 1 98.94 74 LEU B C 1
ATOM 1382 O O . LEU B 1 74 ? -5.539 -15.18 -3.805 1 98.94 74 LEU B O 1
ATOM 1386 N N . LEU B 1 75 ? -3.824 -15.453 -5.312 1 98.94 75 LEU B N 1
ATOM 1387 C CA . LEU B 1 75 ? -4.641 -16.047 -6.367 1 98.94 75 LEU B CA 1
ATOM 1388 C C . LEU B 1 75 ? -4.137 -17.438 -6.73 1 98.94 75 LEU B C 1
ATOM 1390 O O . LEU B 1 75 ? -2.982 -17.594 -7.133 1 98.94 75 LEU B O 1
ATOM 1394 N N . SER B 1 76 ? -4.996 -18.391 -6.582 1 98.88 76 SER B N 1
ATOM 1395 C CA . SER B 1 76 ? -4.547 -19.766 -6.844 1 98.88 76 SER B CA 1
ATOM 1396 C C . SER B 1 76 ? -5.473 -20.469 -7.828 1 98.88 76 SER B C 1
ATOM 1398 O O . SER B 1 76 ? -6.684 -20.234 -7.824 1 98.88 76 SER B O 1
ATOM 1400 N N . MET B 1 77 ? -4.867 -21.297 -8.664 1 98.81 77 MET B N 1
ATOM 1401 C CA . MET B 1 77 ? -5.641 -22.062 -9.633 1 98.81 77 MET B CA 1
ATOM 1402 C C . MET B 1 77 ? -4.926 -23.359 -10 1 98.81 77 MET B C 1
ATOM 1404 O O . MET B 1 77 ? -3.715 -23.484 -9.797 1 98.81 77 MET B O 1
ATOM 1408 N N . LYS B 1 78 ? -5.66 -24.312 -10.508 1 98.56 78 LYS B N 1
ATOM 1409 C CA . LYS B 1 78 ? -5.086 -25.531 -11.078 1 98.56 78 LYS B CA 1
ATOM 1410 C C . LYS B 1 78 ? -4.758 -25.328 -12.555 1 98.56 78 LYS B C 1
ATOM 1412 O O . LYS B 1 78 ? -5.527 -24.703 -13.297 1 98.56 78 LYS B O 1
ATOM 1417 N N . VAL B 1 79 ? -3.658 -25.75 -12.945 1 98.5 79 VAL B N 1
ATOM 1418 C CA . VAL B 1 79 ? -3.221 -25.75 -14.336 1 98.5 79 VAL B CA 1
ATOM 1419 C C . VAL B 1 79 ? -3 -27.188 -14.812 1 98.5 79 VAL B C 1
ATOM 1421 O O . VAL B 1 79 ? -2.191 -27.906 -14.234 1 98.5 79 VAL B O 1
ATOM 1424 N N . PHE B 1 80 ? -3.635 -27.516 -15.883 1 98.12 80 PHE B N 1
ATOM 1425 C CA . PHE B 1 80 ? -3.572 -28.906 -16.344 1 98.12 80 PHE B CA 1
ATOM 1426 C C . PHE B 1 80 ? -2.652 -29.031 -17.547 1 98.12 80 PHE B C 1
ATOM 1428 O O . PHE B 1 80 ? -2.561 -28.109 -18.375 1 98.12 80 PHE B O 1
ATOM 1435 N N . ASN B 1 81 ? -1.995 -30.109 -17.672 1 97.44 81 ASN B N 1
ATOM 1436 C CA . ASN B 1 81 ? -1.208 -30.516 -18.828 1 97.44 81 ASN B CA 1
ATOM 1437 C C . ASN B 1 81 ? -0.129 -29.5 -19.172 1 97.44 81 ASN B C 1
ATOM 1439 O O . ASN B 1 81 ? 0.008 -29.094 -20.328 1 97.44 81 ASN B O 1
ATOM 1443 N N . ALA B 1 82 ? 0.502 -29.047 -18.141 1 98.38 82 ALA B N 1
ATOM 1444 C CA . ALA B 1 82 ? 1.653 -28.172 -18.359 1 98.38 82 ALA B CA 1
ATOM 1445 C C . ALA B 1 82 ? 2.926 -28.984 -18.562 1 98.38 82 ALA B C 1
ATOM 1447 O O . ALA B 1 82 ? 3.113 -30.031 -17.922 1 98.38 82 ALA B O 1
ATOM 1448 N N . GLU B 1 83 ? 3.773 -28.547 -19.266 1 98.19 83 GLU B N 1
ATOM 1449 C CA . GLU B 1 83 ? 5 -29.266 -19.625 1 98.19 83 GLU B CA 1
ATOM 1450 C C . GLU B 1 83 ? 6 -29.234 -18.469 1 98.19 83 GLU B C 1
ATOM 1452 O O . GLU B 1 83 ? 6.887 -30.094 -18.391 1 98.19 83 GLU B O 1
ATOM 1457 N N . SER B 1 84 ? 5.957 -28.266 -17.656 1 97.81 84 SER B N 1
ATOM 1458 C CA . SER B 1 84 ? 6.848 -28.031 -16.516 1 97.81 84 SER B CA 1
ATOM 1459 C C . SER B 1 84 ? 6.219 -27.094 -15.5 1 97.81 84 SER B C 1
ATOM 1461 O O . SER B 1 84 ? 5.215 -26.438 -15.789 1 97.81 84 SER B O 1
ATOM 1463 N N . PRO B 1 85 ? 6.766 -27.094 -14.289 1 98.06 85 PRO B N 1
ATOM 1464 C CA . PRO B 1 85 ? 6.281 -26.094 -13.32 1 98.06 85 PRO B CA 1
ATOM 1465 C C . PRO B 1 85 ? 6.371 -24.672 -13.844 1 98.06 85 PRO B C 1
ATOM 1467 O O . PRO B 1 85 ? 5.465 -23.859 -13.609 1 98.06 85 PRO B O 1
ATOM 1470 N N . GLU B 1 86 ? 7.488 -24.344 -14.516 1 98.31 86 GLU B N 1
ATOM 1471 C CA . GLU B 1 86 ? 7.656 -23.016 -15.078 1 98.31 86 GLU B CA 1
ATOM 1472 C C . GLU B 1 86 ? 6.566 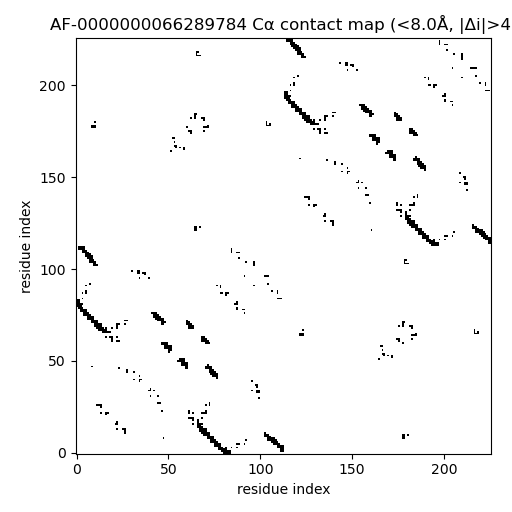-22.703 -16.109 1 98.31 86 GLU B C 1
ATOM 1474 O O . GLU B 1 86 ? 6.047 -21.594 -16.156 1 98.31 86 GLU B O 1
ATOM 1479 N N . HIS B 1 87 ? 6.355 -23.703 -16.859 1 98.69 87 HIS B N 1
ATOM 1480 C CA . HIS B 1 87 ? 5.297 -23.547 -17.859 1 98.69 87 HIS B CA 1
ATOM 1481 C C . HIS B 1 87 ? 3.949 -23.312 -17.188 1 98.69 87 HIS B C 1
ATOM 1483 O O . HIS B 1 87 ? 3.174 -22.453 -17.641 1 98.69 87 HIS B O 1
ATOM 1489 N N . ALA B 1 88 ? 3.635 -24.031 -16.109 1 98.75 88 ALA B N 1
ATOM 1490 C CA . ALA B 1 88 ? 2.387 -23.859 -15.375 1 98.75 88 ALA B CA 1
ATOM 1491 C C . ALA B 1 88 ? 2.248 -22.438 -14.844 1 98.75 88 ALA B C 1
ATOM 1493 O O . ALA B 1 88 ? 1.173 -21.844 -14.93 1 98.75 88 ALA B O 1
ATOM 1494 N N . VAL B 1 89 ? 3.299 -21.953 -14.32 1 98.69 89 VAL B N 1
ATOM 1495 C CA . VAL B 1 89 ? 3.305 -20.594 -13.789 1 98.69 89 VAL B CA 1
ATOM 1496 C C . VAL B 1 89 ? 3.02 -19.609 -14.914 1 98.69 89 VAL B C 1
ATOM 1498 O O . VAL B 1 89 ? 2.256 -18.656 -14.734 1 98.69 89 VAL B O 1
ATOM 1501 N N . ARG B 1 90 ? 3.584 -19.797 -16.125 1 98.56 90 ARG B N 1
ATOM 1502 C CA . ARG B 1 90 ? 3.359 -18.906 -17.25 1 98.56 90 ARG B CA 1
ATOM 1503 C C . ARG B 1 90 ? 1.892 -18.906 -17.672 1 98.56 90 ARG B C 1
ATOM 1505 O O . ARG B 1 90 ? 1.327 -17.859 -17.984 1 98.56 90 ARG B O 1
ATOM 1512 N N . ILE B 1 91 ? 1.289 -20 -17.688 1 98.44 91 ILE B N 1
ATOM 1513 C CA . ILE B 1 91 ? -0.123 -20.125 -18.031 1 98.44 91 ILE B CA 1
ATOM 1514 C C . ILE B 1 91 ? -0.972 -19.344 -17.031 1 98.44 91 ILE B C 1
ATOM 1516 O O . ILE B 1 91 ? -1.838 -18.547 -17.422 1 98.44 91 ILE B O 1
ATOM 1520 N N . ALA B 1 92 ? -0.685 -19.609 -15.75 1 98.69 92 ALA B N 1
ATOM 1521 C CA . ALA B 1 92 ? -1.44 -18.922 -14.711 1 98.69 92 ALA B CA 1
ATOM 1522 C C . ALA B 1 92 ? -1.281 -17.406 -14.828 1 98.69 92 ALA B C 1
ATOM 1524 O O . ALA B 1 92 ? -2.268 -16.672 -14.781 1 98.69 92 ALA B O 1
ATOM 1525 N N . LYS B 1 93 ? -0.021 -16.984 -14.961 1 98.38 93 LYS B N 1
ATOM 1526 C CA . LYS B 1 93 ? 0.258 -15.555 -15.078 1 98.38 93 LYS B CA 1
ATOM 1527 C C . LYS B 1 93 ? -0.432 -14.953 -16.297 1 98.38 93 LYS B C 1
ATOM 1529 O O . LYS B 1 93 ? -0.948 -13.836 -16.234 1 98.38 93 LYS B O 1
ATOM 1534 N N . SER B 1 94 ? -0.406 -15.68 -17.328 1 97.81 94 SER B N 1
ATOM 1535 C CA . SER B 1 94 ? -1.047 -15.211 -18.547 1 97.81 94 SER B CA 1
ATOM 1536 C C . SER B 1 94 ? -2.555 -15.07 -18.375 1 97.81 94 SER B C 1
ATOM 1538 O O . SER B 1 94 ? -3.143 -14.055 -18.75 1 97.81 94 SER B O 1
ATOM 1540 N N . SER B 1 95 ? -3.174 -16.078 -17.844 1 97.94 95 SER B N 1
ATOM 1541 C CA . SER B 1 95 ? -4.621 -16.078 -17.656 1 97.94 95 SER B CA 1
ATOM 1542 C C . SER B 1 95 ? -5.055 -14.984 -16.688 1 97.94 95 SER B C 1
ATOM 1544 O O . SER B 1 95 ? -5.875 -14.133 -17.031 1 97.94 95 SER B O 1
ATOM 1546 N N . ILE B 1 96 ? -4.449 -14.969 -15.531 1 98.69 96 ILE B N 1
ATOM 1547 C CA . ILE B 1 96 ? -4.828 -14.039 -14.477 1 98.69 96 ILE B CA 1
ATOM 1548 C C . ILE B 1 96 ? -4.414 -12.617 -14.859 1 98.69 96 ILE B C 1
ATOM 1550 O O . ILE B 1 96 ? -5.156 -11.664 -14.633 1 98.69 96 ILE B O 1
ATOM 1554 N N . GLY B 1 97 ? -3.254 -12.484 -15.43 1 98.25 97 GLY B N 1
ATOM 1555 C CA . GLY B 1 97 ? -2.752 -11.188 -15.844 1 98.25 97 GLY B CA 1
ATOM 1556 C C . GLY B 1 97 ? -3.645 -10.5 -16.859 1 98.25 97 GLY B C 1
ATOM 1557 O O . GLY B 1 97 ? -3.77 -9.273 -16.859 1 98.25 97 GLY B O 1
ATOM 1558 N N . ARG B 1 98 ? -4.266 -11.227 -17.75 1 97.81 98 ARG B N 1
ATOM 1559 C CA . ARG B 1 98 ? -5.184 -10.68 -18.734 1 97.81 98 ARG B CA 1
ATOM 1560 C C . ARG B 1 98 ? -6.43 -10.102 -18.062 1 97.81 98 ARG B C 1
ATOM 1562 O O . ARG B 1 98 ? -6.957 -9.078 -18.516 1 97.81 98 ARG B O 1
ATOM 1569 N N . ALA B 1 99 ? -6.805 -10.758 -17.031 1 98 99 ALA B N 1
ATOM 1570 C CA . ALA B 1 99 ? -8.016 -10.344 -16.328 1 98 99 ALA B CA 1
ATOM 1571 C C . ALA B 1 99 ? -7.746 -9.148 -15.422 1 98 99 ALA B C 1
ATOM 1573 O O . ALA B 1 99 ? -8.609 -8.289 -15.234 1 98 99 ALA B O 1
ATOM 1574 N N . LEU B 1 100 ? -6.57 -9.078 -14.781 1 98.12 100 LEU B N 1
ATOM 1575 C CA . LEU B 1 100 ? -6.246 -8.07 -13.781 1 98.12 100 LEU B CA 1
ATOM 1576 C C . LEU B 1 100 ? -5.445 -6.93 -14.398 1 98.12 100 LEU B C 1
ATOM 1578 O O . LEU B 1 100 ? -4.816 -6.148 -13.68 1 98.12 100 LEU B O 1
ATOM 1582 N N . LYS B 1 101 ? -5.688 -6.602 -15.5 1 88.94 101 LYS B N 1
ATOM 1583 C CA . LYS B 1 101 ? -4.953 -5.574 -16.234 1 88.94 101 LYS B CA 1
ATOM 1584 C C . LYS B 1 101 ? -4.328 -4.559 -15.281 1 88.94 101 LYS B C 1
ATOM 1586 O O . LYS B 1 101 ? -5.027 -3.938 -14.477 1 88.94 101 LYS B O 1
ATOM 1591 N N . ASP B 1 102 ? -3.062 -4.391 -15.289 1 93.31 102 ASP B N 1
ATOM 1592 C CA . ASP B 1 102 ? -2.268 -3.344 -14.648 1 93.31 102 ASP B CA 1
ATOM 1593 C C . ASP B 1 102 ? -2.066 -3.633 -13.164 1 93.31 102 ASP B C 1
ATOM 1595 O O . ASP B 1 102 ? -1.762 -2.727 -12.383 1 93.31 102 ASP B O 1
ATOM 1599 N N . ILE B 1 103 ? -2.518 -4.789 -12.695 1 98.38 103 ILE B N 1
ATOM 1600 C CA . ILE B 1 103 ? -2.223 -5.215 -11.328 1 98.38 103 ILE B CA 1
ATOM 1601 C C . ILE B 1 103 ? -1.021 -6.156 -11.328 1 98.38 103 ILE B C 1
ATOM 1603 O O . ILE B 1 103 ? -1.093 -7.262 -11.867 1 98.38 103 ILE B O 1
ATOM 1607 N N . PRO B 1 104 ? 0.035 -5.781 -10.711 1 98.31 104 PRO B N 1
ATOM 1608 C CA . PRO B 1 104 ? 1.24 -6.613 -10.711 1 98.31 104 PRO B CA 1
ATOM 1609 C C . PRO B 1 104 ? 1.022 -7.969 -10.039 1 98.31 104 PRO B C 1
ATOM 1611 O O . PRO B 1 104 ? 0.315 -8.055 -9.031 1 98.31 104 PRO B O 1
ATOM 1614 N N . LEU B 1 105 ? 1.688 -8.969 -10.648 1 98.5 105 LEU B N 1
ATOM 1615 C CA . LEU B 1 105 ? 1.605 -10.344 -10.156 1 98.5 105 LEU B CA 1
ATOM 1616 C C . LEU B 1 105 ? 2.996 -10.914 -9.898 1 98.5 105 LEU B C 1
ATOM 1618 O O . LEU B 1 105 ? 3.93 -10.648 -10.664 1 98.5 105 LEU B O 1
ATOM 1622 N N . GLU B 1 106 ? 3.041 -11.609 -8.82 1 98 106 GLU B N 1
ATOM 1623 C CA . GLU B 1 106 ? 4.258 -12.367 -8.531 1 98 106 GLU B CA 1
ATOM 1624 C C . GLU B 1 106 ? 3.951 -13.836 -8.273 1 98 106 GLU B C 1
ATOM 1626 O O . GLU B 1 106 ? 2.904 -14.164 -7.707 1 98 106 GLU B O 1
ATOM 1631 N N . ASP B 1 107 ? 4.906 -14.641 -8.664 1 97.88 107 ASP B N 1
ATOM 1632 C CA . ASP B 1 107 ? 4.727 -16.062 -8.375 1 97.88 107 ASP B CA 1
ATOM 1633 C C . ASP B 1 107 ? 5.047 -16.375 -6.918 1 97.88 107 ASP B C 1
ATOM 1635 O O . ASP B 1 107 ? 6.051 -15.898 -6.383 1 97.88 107 ASP B O 1
ATOM 1639 N N . VAL B 1 108 ? 4.23 -17.203 -6.277 1 97.75 108 VAL B N 1
ATOM 1640 C CA . VAL B 1 108 ? 4.406 -17.531 -4.867 1 97.75 108 VAL B CA 1
ATOM 1641 C C . VAL B 1 108 ? 4.75 -19.016 -4.719 1 97.75 108 VAL B C 1
ATOM 1643 O O . VAL B 1 108 ? 5.672 -19.375 -3.986 1 97.75 108 VAL B O 1
ATOM 1646 N N . ASP B 1 109 ? 3.975 -19.812 -5.352 1 98.19 109 ASP B N 1
ATOM 1647 C CA . ASP B 1 109 ? 4.125 -21.25 -5.156 1 98.19 109 ASP B CA 1
ATOM 1648 C C . ASP B 1 109 ? 3.588 -22.031 -6.359 1 98.19 109 ASP B C 1
ATOM 1650 O O . ASP B 1 109 ? 2.662 -21.578 -7.031 1 98.19 109 ASP B O 1
ATOM 1654 N N . VAL B 1 110 ? 4.234 -23.094 -6.699 1 98.69 110 VAL B N 1
ATOM 1655 C CA . VAL B 1 110 ? 3.777 -24.047 -7.711 1 98.69 110 VAL B CA 1
ATOM 1656 C C . VAL B 1 110 ? 4.035 -25.484 -7.23 1 98.69 110 VAL B C 1
ATOM 1658 O O . VAL B 1 110 ? 5.172 -25.828 -6.91 1 98.69 110 VAL B O 1
ATOM 1661 N N . VAL B 1 111 ? 2.977 -26.234 -7.18 1 98.5 111 VAL B N 1
ATOM 1662 C CA . VAL B 1 111 ? 3.074 -27.594 -6.664 1 98.5 111 VAL B CA 1
ATOM 1663 C C . VAL B 1 111 ? 2.447 -28.562 -7.66 1 98.5 111 VAL B C 1
ATOM 1665 O O . VAL B 1 111 ? 1.333 -28.344 -8.141 1 98.5 111 VAL B O 1
ATOM 1668 N N . GLU B 1 112 ? 3.229 -29.625 -7.93 1 98.31 112 GLU B N 1
ATOM 1669 C CA . GLU B 1 112 ? 2.654 -30.656 -8.773 1 98.31 112 GLU B CA 1
ATOM 1670 C C . GLU B 1 112 ? 1.544 -31.406 -8.047 1 98.31 112 GLU B C 1
ATOM 1672 O O . GLU B 1 112 ? 1.683 -31.75 -6.871 1 98.31 112 GLU B O 1
ATOM 1677 N N . ILE B 1 113 ? 0.502 -31.703 -8.727 1 97.56 113 ILE B N 1
ATOM 1678 C CA . ILE B 1 113 ? -0.619 -32.406 -8.102 1 97.56 113 ILE B CA 1
ATOM 1679 C C . ILE B 1 113 ? -1.032 -33.594 -8.977 1 97.56 113 ILE B C 1
ATOM 1681 O O . ILE B 1 113 ? -0.792 -33.594 -10.188 1 97.56 113 ILE B O 1
#

Secondary structure (DSSP, 8-state):
-EEEEEEEEEEEEEES--SHHHHHHHHHHHHHHHHHHTT-TTSEEEE-EEE-TTT--EEESEEEETTEEEEEEEEEEEEEEESSHHHHHHHHHHHHHHHHTTS-EEEEEEEE-/-EEEEEEEEEEEEEES--SHHHHHHHHHHHHHHHHHHTT-TTSEEEE-EEE-TTT--EEESEEEETTEEEEEEEEEEEEEEESSHHHHHHHHHHHHHHHSTT--EEEEEEEE-

Nearest PDB structures (foldseek):
  7v00-assembly1_B  TM=2.441E-01  e=1.362E-02  Staphylococcus epidermidis RP62A
  7uzx-assembly1_B  TM=2.473E-01  e=3.404E-02  Staphylococcus epidermidis RP62A
  7uzz-assembly1_D  TM=2.066E-01  e=5.547E-02  Staphylococcus epidermidis RP62A
  7uzw-assembly1_A  TM=2.174E-01  e=1.304E-01  Staphylococcus epidermidis RP62A
  6muu-assembly1_C  TM=2.370E-01  e=3.912E-01  Thermococcus onnurineus

Radius of gyration: 20.49 Å; Cα contacts (8 Å, |Δi|>4): 513; chains: 2; bounding box: 30×68×39 Å

Sequence (226 aa):
MGNYHVTLQASYIAKNVEDVEDAIGVAISQIGKLLNKGSLDYVDIDVGLTICPKCGEPIDCVLVVAKTAIVGILLSMKVFNAESPEHAVRIAKSSIGRALKDIPLEDVDVVEIMGNYHVTLQASYIAKNVEDVEDAIGVAISQIGKLLNKGSLDYVDIDVGLTICPKCGEPIDCVLVVAKTAIVGILLSMKVFNAESPEHAVRIAKSSIGRALKDIPLEDVDVVEI

InterPro domains:
  IPR007564 Uncharacterised protein family UPF0212 [MF_01223] (1-112)
  IPR007564 Uncharacterised protein family UPF0212 [NF003035] (1-113)
  IPR007564 Uncharacterised protein family UPF0212 [PF04475] (4-112)
  IPR007564 Uncharacterised protein family UPF0212 [PIRSF016934] (1-113)
  IPR007564 Uncharacterised protein family UPF0212 [PTHR42199] (1-112)